Protein AF-A0AAJ1X835-F1 (afdb_monomer)

Solvent-accessible surface area (backbone atoms only — not comparable to full-atom values): 18159 Å² total; per-residue (Å²): 129,95,78,70,75,54,70,70,56,51,52,52,50,47,61,75,63,52,75,81,52,72,76,68,46,56,76,38,46,50,73,61,66,78,32,99,69,84,87,86,85,88,79,70,88,69,55,68,70,64,53,45,64,36,87,87,47,76,82,47,80,66,42,46,53,45,45,51,52,52,45,63,59,56,76,57,39,52,55,47,69,50,56,96,86,52,80,41,83,39,61,35,80,67,88,72,88,74,70,40,72,42,72,58,98,88,42,82,45,67,78,38,63,90,61,90,89,57,80,40,33,69,66,40,71,66,32,27,28,30,39,41,17,33,28,44,57,74,38,37,34,33,7,23,36,27,50,83,65,40,76,78,33,56,75,57,69,37,68,46,73,48,59,94,87,62,73,64,51,79,48,96,80,26,27,48,38,50,34,15,40,38,39,20,31,59,54,86,52,68,55,62,28,87,61,54,70,71,55,47,54,50,52,51,59,44,22,78,70,60,31,13,54,29,36,28,46,58,16,34,49,42,37,56,47,30,40,88,93,41,54,79,62,42,44,59,60,45,31,68,72,45,81,66,64,47,64,66,44,51,71,53,24,39,34,37,38,24,30,39,62,86,56,27,69,41,61,35,65,35,96,86,48,70,30,63,50,95,42,66,16,46,50,49,52,34,54,37,53,39,46,50,56,55,47,52,25,49,62,41,68,14,88,84,5,61,54,34,65,64,49,43,59,59,39,32,56,53,55,74,73,106

Nearest PDB structures (foldseek):
  4hy1-assembly1_A  TM=3.225E-01  e=1.562E-01  Francisella tularensis subsp. holarctica LVS
  4hym-assembly1_A  TM=2.880E-01  e=2.363E-01  Francisella tularensis subsp. holarctica LVS
  4hxz-assembly1_A  TM=3.004E-01  e=1.478E+00  Francisella tularensis subsp. holarctica LVS
  4kqv-assembly1_A  TM=2.546E-01  e=1.167E+00  Francisella tularensis subsp. holarctica LVS

Secondary structure (DSSP, 8-state):
---SPPHHHHHHHHHHH----HHHHTTSTTTTTS-S-------SS--HHHHTTSTTSPP-HHHHHHHHHHHHHHTTSB-TT--TT-S-TT---------EEEEETTEEEEEE-SSTTS--HHHHHTSSEEEEEEE-TT--EEEEEEETTEEEEEEEEEEEPPPTT-----STTT----EEEEEEE--SSGGG-SS-HHHHHHHHHHHHHH-EEEEEETTEE-TTTTSTT--TT-HHHHHHHTTT-----TTTEEEEEEE-TTT-TTSPBPTTSSSB-SSHHHHHHHHHHHHHHHHHIIIIISTT-HHHHHHHHHHHHHHHH-

Foldseek 3Di:
DVPDDDVVVVVVVQVVVPDDDPLNCCPPCCSVVNDVDDDDDDDTPDDPLVVLPAPVNDDDPVSVVSLLVVLLCPLQQFPQQADPPALWPQRAGPVDDDWDWHDDPNDTDTSHDPDDLRDHNVLQLQAQWKWWFKAAQQLKTFAWIGHQRRTPGGRGRDIDHFDPPDDADPDPLQTFGMWIKMKGFHDLDPLQHPDDPVSSVSLLVCLQRAFFEFEDENRGTQPDHRDPVCPLLCLV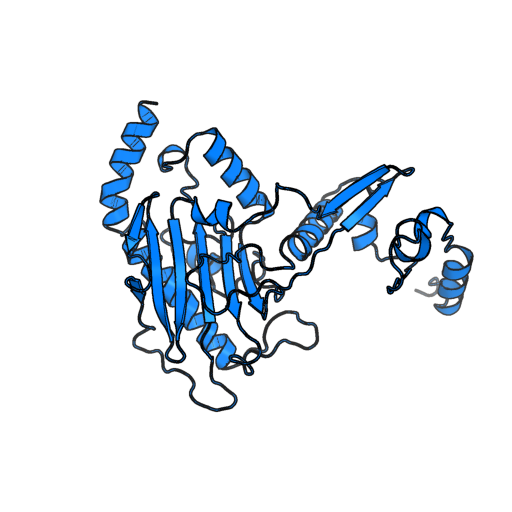VCCVVVVNQQQDDSSTMHMYIRHYCVRGVNQDADPVSHGGDPGNNSVSVSRSVNSVSVVSCCDHNTPNHPNCVPRRVVSNVVSVVD

Structure (mmCIF, N/CA/C/O backbone):
data_AF-A0AAJ1X835-F1
#
_entry.id   AF-A0AAJ1X835-F1
#
loop_
_atom_site.group_PDB
_atom_site.id
_atom_site.type_symbol
_atom_site.label_atom_id
_atom_site.label_alt_id
_atom_site.label_comp_id
_atom_site.label_asym_id
_atom_site.label_entity_id
_atom_site.label_seq_id
_atom_site.pdbx_PDB_ins_code
_atom_site.Cartn_x
_atom_site.Cartn_y
_atom_site.Cartn_z
_atom_site.occupancy
_atom_site.B_iso_or_equiv
_atom_site.auth_seq_id
_atom_site.auth_comp_id
_atom_site.auth_asym_id
_atom_site.auth_atom_id
_atom_site.pdbx_PDB_model_num
ATOM 1 N N . ASP A 1 1 ? 1.930 21.032 -39.726 1.00 47.56 1 ASP A N 1
ATOM 2 C CA . ASP A 1 1 ? 3.397 21.037 -39.834 1.00 47.56 1 ASP A CA 1
ATOM 3 C C . ASP A 1 1 ? 3.878 20.206 -41.000 1.00 47.56 1 ASP A C 1
ATOM 5 O O . ASP A 1 1 ? 3.707 18.997 -40.999 1.00 47.56 1 ASP A O 1
ATOM 9 N N . SER A 1 2 ? 4.450 20.857 -42.011 1.00 50.91 2 SER A N 1
ATOM 10 C CA . SER A 1 2 ? 5.078 20.223 -43.181 1.00 50.91 2 SER A CA 1
ATOM 11 C C . SER A 1 2 ? 6.593 20.019 -43.007 1.00 50.91 2 SER A C 1
ATOM 13 O O . SER A 1 2 ? 7.296 19.806 -43.988 1.00 50.91 2 SER A O 1
ATOM 15 N N . SER A 1 3 ? 7.098 20.136 -41.773 1.00 59.50 3 SER A N 1
ATOM 16 C CA . SER A 1 3 ? 8.516 20.017 -41.400 1.00 59.50 3 SER A CA 1
ATOM 17 C C . SER A 1 3 ? 8.845 18.749 -40.604 1.00 59.50 3 SER A C 1
ATOM 19 O O . SER A 1 3 ? 10.008 18.537 -40.270 1.00 59.50 3 SER A O 1
ATOM 21 N N . ALA A 1 4 ? 7.853 17.912 -40.287 1.00 64.75 4 ALA A N 1
ATOM 22 C CA . ALA A 1 4 ? 8.103 16.635 -39.632 1.00 64.75 4 ALA A CA 1
ATOM 23 C C . ALA A 1 4 ? 8.768 15.677 -40.632 1.00 64.75 4 ALA A C 1
ATOM 25 O O . ALA A 1 4 ? 8.261 15.489 -41.743 1.00 64.75 4 ALA A O 1
ATOM 26 N N . ALA A 1 5 ? 9.912 15.106 -40.247 1.00 72.25 5 ALA A N 1
ATOM 27 C CA . ALA A 1 5 ? 10.576 14.069 -41.025 1.00 72.25 5 ALA A CA 1
ATOM 28 C C . ALA A 1 5 ? 9.606 12.906 -41.256 1.00 72.25 5 ALA A C 1
ATOM 30 O O . ALA A 1 5 ? 8.718 12.639 -40.439 1.00 72.25 5 ALA A O 1
ATOM 31 N N . LYS A 1 6 ? 9.732 12.210 -42.389 1.00 83.69 6 LYS A N 1
ATOM 32 C CA . LYS A 1 6 ? 8.861 11.054 -42.620 1.00 83.69 6 LYS A CA 1
ATOM 33 C C . LYS A 1 6 ? 9.166 9.998 -41.551 1.00 83.69 6 LYS A C 1
ATOM 35 O O . LYS A 1 6 ? 10.344 9.753 -41.296 1.00 83.69 6 LYS A O 1
ATOM 40 N N . PRO A 1 7 ? 8.164 9.281 -41.009 1.00 78.06 7 PRO A N 1
ATOM 41 C CA . PRO A 1 7 ? 8.405 8.234 -40.011 1.00 78.06 7 PRO A CA 1
ATOM 42 C C . PRO A 1 7 ? 9.446 7.193 -40.458 1.00 78.06 7 PRO A C 1
ATOM 44 O O . PRO A 1 7 ? 10.223 6.688 -39.658 1.00 78.06 7 PRO A O 1
ATOM 47 N N . SER A 1 8 ? 9.518 6.905 -41.762 1.00 79.69 8 SER A N 1
ATOM 48 C CA . SER A 1 8 ? 10.541 6.031 -42.345 1.00 79.69 8 SER A CA 1
ATOM 49 C C . SER A 1 8 ? 11.966 6.585 -42.228 1.00 79.69 8 SER A C 1
ATOM 51 O O . SER A 1 8 ? 12.903 5.823 -42.018 1.00 79.69 8 SER A O 1
ATOM 53 N N . GLU A 1 9 ? 12.143 7.898 -42.372 1.00 81.44 9 GLU A N 1
ATOM 54 C CA . GLU A 1 9 ? 13.439 8.574 -42.236 1.00 81.44 9 GLU A CA 1
ATOM 55 C C . GLU A 1 9 ? 13.866 8.634 -40.764 1.00 81.44 9 GLU A C 1
ATOM 57 O O . GLU A 1 9 ? 15.043 8.440 -40.463 1.00 81.44 9 GLU A O 1
ATOM 62 N N . GLU A 1 10 ? 12.913 8.812 -39.844 1.00 76.50 10 GLU A N 1
ATOM 63 C CA . GLU A 1 10 ? 13.155 8.734 -38.398 1.00 76.50 10 GLU A CA 1
ATOM 64 C C . GLU A 1 10 ? 13.579 7.324 -37.971 1.00 76.50 10 GLU A C 1
ATOM 66 O O . GLU A 1 10 ? 14.589 7.185 -37.287 1.00 76.50 10 GLU A O 1
ATOM 71 N N . ILE A 1 11 ? 12.897 6.271 -38.442 1.00 72.88 11 ILE A N 1
ATOM 72 C CA . ILE A 1 11 ? 13.265 4.874 -38.150 1.00 72.88 11 ILE A CA 1
ATOM 73 C C . ILE A 1 11 ? 14.686 4.567 -38.635 1.00 72.88 11 ILE A C 1
ATOM 75 O O . ILE A 1 11 ? 15.494 4.031 -37.876 1.00 72.88 11 ILE A O 1
ATOM 79 N N . VAL A 1 12 ? 15.016 4.925 -39.882 1.00 75.62 12 VAL A N 1
ATOM 80 C CA . VAL A 1 12 ? 16.369 4.721 -40.428 1.00 75.62 12 VAL A CA 1
ATOM 81 C C . VAL A 1 12 ? 17.392 5.531 -39.633 1.00 75.62 12 VAL A C 1
ATOM 83 O O . VAL A 1 12 ? 18.449 5.009 -39.278 1.00 75.62 12 VAL A O 1
ATOM 86 N N . GLY A 1 13 ? 17.071 6.779 -39.287 1.00 75.06 13 GLY A N 1
ATOM 87 C CA . GLY A 1 13 ? 17.913 7.625 -38.447 1.00 75.06 13 GLY A CA 1
ATOM 88 C C . GLY A 1 13 ? 18.176 7.013 -37.071 1.00 75.06 13 GLY A C 1
ATOM 89 O O . GLY A 1 13 ? 19.319 7.009 -36.616 1.00 75.06 13 GLY A O 1
ATOM 90 N N . THR A 1 14 ? 17.153 6.448 -36.433 1.00 71.56 14 THR A N 1
ATOM 91 C CA . THR A 1 14 ? 17.270 5.754 -35.149 1.00 71.56 14 THR A CA 1
ATOM 92 C C . THR A 1 14 ? 18.086 4.478 -35.282 1.00 71.56 14 THR A C 1
ATOM 94 O O . THR A 1 14 ? 18.960 4.264 -34.455 1.00 71.56 14 THR A O 1
ATOM 97 N N . MET A 1 15 ? 17.913 3.671 -36.333 1.00 67.69 15 MET A N 1
ATOM 98 C CA . MET A 1 15 ? 18.751 2.482 -36.556 1.00 67.69 15 MET A CA 1
ATOM 99 C C . MET A 1 15 ? 20.230 2.831 -36.757 1.00 67.69 15 MET A C 1
ATOM 101 O O . MET A 1 15 ? 21.100 2.145 -36.234 1.00 67.69 15 MET A O 1
ATOM 105 N N . VAL A 1 16 ? 20.525 3.915 -37.480 1.00 70.50 16 VAL A N 1
ATOM 106 C CA . VAL A 1 16 ? 21.902 4.382 -37.713 1.00 70.50 16 VAL A CA 1
ATOM 107 C C . VAL A 1 16 ? 22.523 4.987 -36.444 1.00 70.50 16 VAL A C 1
ATOM 109 O O . VAL A 1 16 ? 23.732 4.878 -36.230 1.00 70.50 16 VAL A O 1
ATOM 112 N N . LYS A 1 17 ? 21.713 5.633 -35.594 1.00 69.94 17 LYS A N 1
ATOM 113 C CA . LYS A 1 17 ? 22.156 6.265 -34.338 1.00 69.94 17 LYS A CA 1
ATOM 114 C C . LYS A 1 17 ? 22.149 5.324 -33.134 1.00 69.94 17 LYS A C 1
ATOM 116 O O . LYS A 1 17 ? 22.859 5.602 -32.171 1.00 69.94 17 LYS A O 1
ATOM 121 N N . ALA A 1 18 ? 21.363 4.249 -33.164 1.00 68.44 18 ALA A N 1
ATOM 122 C CA . ALA A 1 18 ? 21.274 3.256 -32.103 1.00 68.44 18 ALA A CA 1
ATOM 123 C C . ALA A 1 18 ? 22.594 2.491 -32.019 1.00 68.44 18 ALA A C 1
ATOM 125 O O . ALA A 1 18 ? 22.822 1.508 -32.718 1.00 68.44 18 ALA A O 1
ATOM 126 N N . ARG A 1 19 ? 23.487 2.979 -31.162 1.00 68.81 19 ARG A N 1
ATOM 127 C CA . ARG A 1 19 ? 24.751 2.325 -30.852 1.00 68.81 19 ARG A CA 1
ATOM 128 C C . ARG A 1 19 ? 24.599 1.607 -29.526 1.00 68.81 19 ARG A C 1
ATOM 130 O O . ARG A 1 19 ? 24.823 2.193 -28.476 1.00 68.81 19 ARG A O 1
ATOM 137 N N . PHE A 1 20 ? 24.183 0.350 -29.601 1.00 83.06 20 PHE A N 1
ATOM 138 C CA . PHE A 1 20 ? 24.476 -0.588 -28.528 1.00 83.06 20 PHE A CA 1
ATOM 139 C C . PHE A 1 20 ? 25.925 -1.043 -28.697 1.00 83.06 20 PHE A C 1
ATOM 141 O O . PHE A 1 20 ? 26.370 -1.314 -29.813 1.00 83.06 20 PHE A O 1
ATOM 148 N N . ASP A 1 21 ? 26.651 -1.111 -27.595 1.00 83.12 21 ASP A N 1
ATOM 149 C CA . ASP A 1 21 ? 28.003 -1.656 -27.529 1.00 83.12 21 ASP A CA 1
ATOM 150 C C . ASP A 1 21 ? 28.047 -2.812 -26.521 1.00 83.12 21 ASP A C 1
ATOM 152 O O . ASP A 1 21 ? 27.062 -3.102 -25.839 1.00 83.12 21 ASP A O 1
ATOM 156 N N . GLU A 1 22 ? 29.196 -3.476 -26.425 1.00 84.69 22 GLU A N 1
ATOM 157 C CA . GLU A 1 22 ? 29.399 -4.627 -25.540 1.00 84.69 22 GLU A CA 1
ATOM 158 C C . GLU A 1 22 ? 29.052 -4.340 -24.071 1.00 84.69 22 GLU A C 1
ATOM 160 O O . GLU A 1 22 ? 28.536 -5.216 -23.376 1.00 84.69 22 GLU A O 1
ATOM 165 N N . SER A 1 23 ? 29.239 -3.100 -23.606 1.00 83.06 23 SER A N 1
ATOM 166 C CA . SER A 1 23 ? 28.922 -2.719 -22.228 1.00 83.06 23 SER A CA 1
ATOM 167 C C . SER A 1 23 ? 27.418 -2.738 -21.934 1.00 83.06 23 SER A C 1
ATOM 169 O O . SER A 1 23 ? 27.018 -3.000 -20.802 1.00 83.06 23 SER A O 1
ATOM 171 N N . HIS A 1 24 ? 26.571 -2.543 -22.949 1.00 85.69 24 HIS A N 1
ATOM 172 C CA . HIS A 1 24 ? 25.119 -2.656 -22.798 1.00 85.69 24 HIS A CA 1
ATOM 173 C C . HIS A 1 24 ? 24.675 -4.117 -22.674 1.00 85.69 24 HIS A C 1
ATOM 175 O O . HIS A 1 24 ? 23.703 -4.416 -21.980 1.00 85.69 24 HIS A O 1
ATOM 181 N N . PHE A 1 25 ? 25.383 -5.032 -23.341 1.00 87.50 25 PHE A N 1
ATOM 182 C CA . PHE A 1 25 ? 25.082 -6.461 -23.301 1.00 87.50 25 PHE A CA 1
ATOM 183 C C . PHE A 1 25 ? 25.634 -7.134 -22.044 1.00 87.50 25 PHE A C 1
ATOM 185 O O . PHE A 1 25 ? 25.019 -8.078 -21.559 1.00 87.50 25 PHE A O 1
ATOM 192 N N . SER A 1 26 ? 26.726 -6.619 -21.469 1.00 86.19 26 SER A N 1
ATOM 193 C CA . SER A 1 26 ? 27.374 -7.195 -20.280 1.00 86.19 26 SER A CA 1
ATOM 194 C C . SER A 1 26 ? 26.471 -7.288 -19.045 1.00 86.19 26 SER A C 1
ATOM 196 O O . SER A 1 26 ? 26.718 -8.118 -18.178 1.00 86.19 26 SER A O 1
ATOM 198 N N . GLN A 1 27 ? 25.400 -6.489 -18.984 1.00 84.50 27 GLN A N 1
ATOM 199 C CA . GLN A 1 27 ? 24.402 -6.544 -17.909 1.00 84.50 27 GLN A CA 1
ATOM 200 C C . GLN A 1 27 ? 23.430 -7.725 -18.046 1.00 84.50 27 GLN A C 1
ATOM 202 O O . GLN A 1 27 ? 22.749 -8.104 -17.092 1.00 84.50 27 GLN A O 1
ATOM 207 N N . TRP A 1 28 ? 23.321 -8.311 -19.237 1.00 90.50 28 TRP A N 1
ATOM 208 C CA . TRP A 1 28 ? 22.482 -9.476 -19.452 1.00 90.50 28 TRP A CA 1
ATOM 209 C C . TRP A 1 28 ? 23.240 -10.740 -19.045 1.00 90.50 28 TRP A C 1
ATOM 211 O O . TRP A 1 28 ? 24.196 -11.140 -19.699 1.00 90.50 28 TRP A O 1
ATOM 221 N N . ARG A 1 29 ? 22.762 -11.416 -17.997 1.00 90.62 29 ARG A N 1
ATOM 222 C CA . ARG A 1 29 ? 23.412 -12.604 -17.408 1.00 90.62 29 ARG A CA 1
ATOM 223 C C . ARG A 1 29 ? 23.723 -13.735 -18.394 1.00 90.62 29 ARG A C 1
ATOM 225 O O . ARG A 1 29 ? 24.651 -14.499 -18.169 1.00 90.62 29 ARG A O 1
ATOM 232 N N . VAL A 1 30 ? 22.964 -13.854 -19.485 1.00 93.50 30 VAL A N 1
ATOM 233 C CA . VAL A 1 30 ? 23.258 -14.840 -20.541 1.00 93.50 30 VAL A CA 1
ATOM 234 C C . VAL A 1 30 ? 24.480 -14.425 -21.354 1.00 93.50 30 VAL A C 1
ATOM 236 O O . VAL A 1 30 ? 25.317 -15.260 -21.674 1.00 93.50 30 VAL A O 1
ATOM 239 N N . TRP A 1 31 ? 24.617 -13.131 -21.652 1.00 92.56 31 TRP A N 1
ATOM 240 C CA . TRP A 1 31 ? 25.788 -12.594 -22.340 1.00 92.56 31 TRP A CA 1
ATOM 241 C C . TRP A 1 31 ? 27.054 -12.714 -21.485 1.00 92.56 31 TRP A C 1
ATOM 243 O O . TRP A 1 31 ? 28.109 -13.053 -22.012 1.00 92.56 31 TRP A O 1
ATOM 253 N N . SER A 1 32 ? 26.953 -12.495 -20.167 1.00 91.00 32 SER A N 1
ATOM 254 C CA . SER A 1 32 ? 28.082 -12.661 -19.239 1.00 91.00 32 SER A CA 1
ATOM 255 C C . SER A 1 32 ? 28.393 -14.122 -18.875 1.00 91.00 32 SER A C 1
ATOM 257 O O . SER A 1 32 ? 29.393 -14.380 -18.207 1.00 91.00 32 SER A O 1
ATOM 259 N N . GLY A 1 33 ? 27.576 -15.089 -19.312 1.00 92.19 33 GLY A N 1
ATOM 260 C CA . GLY A 1 33 ? 27.744 -16.514 -18.996 1.00 92.19 33 GLY A CA 1
ATOM 261 C C . GLY A 1 33 ? 27.310 -16.915 -17.578 1.00 92.19 33 GLY A C 1
ATOM 262 O O . GLY A 1 33 ? 27.573 -18.032 -17.145 1.00 92.19 33 GLY A O 1
ATOM 263 N N . GLU A 1 34 ? 26.632 -16.031 -16.845 1.00 92.88 34 GLU A N 1
ATOM 264 C CA . GLU A 1 34 ? 26.088 -16.288 -15.504 1.00 92.88 34 GLU A CA 1
ATOM 265 C C . GLU A 1 34 ? 24.748 -17.043 -15.505 1.00 92.88 34 GLU A C 1
ATOM 267 O O . GLU A 1 34 ? 24.242 -17.414 -14.438 1.00 92.88 34 GLU A O 1
ATOM 272 N N . ALA A 1 35 ? 24.120 -17.196 -16.671 1.00 93.69 35 ALA A N 1
ATOM 273 C CA . ALA A 1 35 ? 22.881 -17.938 -16.853 1.00 93.69 35 ALA A CA 1
ATOM 274 C C . ALA A 1 35 ? 22.851 -18.622 -18.225 1.00 93.69 35 ALA A C 1
ATOM 276 O O . ALA A 1 35 ? 23.175 -18.007 -19.237 1.00 93.69 35 ALA A O 1
ATOM 277 N N . ASP A 1 36 ? 22.368 -19.864 -18.271 1.00 94.62 36 ASP A N 1
ATOM 278 C CA . ASP A 1 36 ? 22.285 -20.640 -19.518 1.00 94.62 36 ASP A CA 1
ATOM 279 C C . ASP A 1 36 ? 21.167 -20.160 -20.460 1.00 94.62 36 ASP A C 1
ATOM 281 O O . ASP A 1 36 ? 21.162 -20.466 -21.651 1.00 94.62 36 ASP A O 1
ATOM 285 N N . SER A 1 37 ? 20.171 -19.438 -19.933 1.00 94.75 37 SER A N 1
ATOM 286 C CA . SER A 1 37 ? 19.026 -18.959 -20.710 1.00 94.75 37 SER A CA 1
ATOM 287 C C . SER A 1 37 ? 18.406 -17.688 -20.129 1.00 94.75 37 SER A C 1
ATOM 289 O O . SER A 1 37 ? 18.576 -17.360 -18.954 1.00 94.75 37 SER A O 1
ATOM 291 N N . GLY A 1 38 ? 17.682 -16.957 -20.978 1.00 91.25 38 GLY A N 1
ATOM 292 C CA . GLY A 1 38 ? 17.015 -15.707 -20.635 1.00 91.25 38 GLY A CA 1
ATOM 293 C C . GLY A 1 38 ? 16.531 -14.973 -21.881 1.00 91.25 38 GLY A C 1
ATOM 294 O O . GLY A 1 38 ? 16.811 -15.372 -23.010 1.00 91.25 38 GLY A O 1
ATOM 295 N N . THR A 1 39 ? 15.796 -13.883 -21.690 1.00 93.38 39 THR A N 1
ATOM 296 C CA . THR A 1 39 ? 15.348 -13.011 -22.782 1.00 93.38 39 THR A CA 1
ATOM 297 C C . THR A 1 39 ? 15.766 -11.585 -22.469 1.00 93.38 39 THR A C 1
ATOM 299 O O . THR A 1 39 ? 15.554 -11.116 -21.354 1.00 93.38 39 THR A O 1
ATOM 302 N N . ALA A 1 40 ? 16.344 -10.903 -23.453 1.00 91.25 40 ALA A N 1
ATOM 303 C CA . ALA A 1 40 ? 16.668 -9.488 -23.375 1.00 91.25 40 ALA A CA 1
ATOM 304 C C . ALA A 1 40 ? 15.933 -8.726 -24.480 1.00 91.25 40 ALA A C 1
ATOM 306 O O . ALA A 1 40 ? 15.761 -9.227 -25.592 1.00 91.25 40 ALA A O 1
ATOM 307 N N . MET A 1 41 ? 15.504 -7.507 -24.163 1.00 91.12 41 MET A N 1
ATOM 308 C CA . MET A 1 41 ? 14.913 -6.576 -25.115 1.00 91.12 41 MET A CA 1
ATOM 309 C C . MET A 1 41 ? 15.700 -5.273 -25.055 1.00 91.12 41 MET A C 1
ATOM 311 O O . MET A 1 41 ? 15.764 -4.633 -24.009 1.00 91.12 41 MET A O 1
ATOM 315 N N . PHE A 1 42 ? 16.279 -4.885 -26.187 1.00 87.44 42 PHE A N 1
ATOM 316 C CA . PHE A 1 42 ? 17.032 -3.645 -26.331 1.00 87.44 42 PHE A CA 1
ATOM 317 C C . PHE A 1 42 ? 16.184 -2.644 -27.104 1.00 87.44 42 PHE A C 1
ATOM 319 O O . PHE A 1 42 ? 15.695 -2.945 -28.193 1.00 87.44 42 PHE A O 1
ATOM 326 N N . VAL A 1 43 ? 15.989 -1.462 -26.526 1.00 87.12 43 VAL A N 1
ATOM 327 C CA . VAL A 1 43 ? 15.147 -0.409 -27.098 1.00 87.12 43 VAL A CA 1
ATOM 328 C C . VAL A 1 43 ? 15.979 0.857 -27.215 1.00 87.12 43 VAL A C 1
ATOM 330 O O . VAL A 1 43 ? 16.529 1.338 -26.226 1.00 87.12 43 VAL A O 1
ATOM 333 N N . SER A 1 44 ? 16.095 1.382 -28.431 1.00 85.69 44 SER A N 1
ATOM 334 C CA . SER A 1 44 ? 16.690 2.689 -28.696 1.00 85.69 44 SER A CA 1
ATOM 335 C C . SER A 1 44 ? 15.597 3.749 -28.827 1.00 85.69 44 SER A C 1
ATOM 337 O O . SER A 1 44 ? 14.431 3.427 -29.044 1.00 85.69 44 SER A O 1
ATOM 339 N N . ASP A 1 45 ? 15.981 5.017 -28.666 1.00 83.31 45 ASP A N 1
ATOM 340 C CA . ASP A 1 45 ? 15.068 6.164 -28.778 1.00 83.31 45 ASP A CA 1
ATOM 341 C C . ASP A 1 45 ? 13.866 6.097 -27.812 1.00 83.31 45 ASP A C 1
ATOM 343 O O . ASP A 1 45 ? 12.724 6.397 -28.152 1.00 83.31 45 ASP A O 1
ATOM 347 N N . ILE A 1 46 ? 14.144 5.710 -26.561 1.00 87.94 46 ILE A N 1
ATOM 348 C CA . ILE A 1 46 ? 13.168 5.684 -25.462 1.00 87.94 46 ILE A CA 1
ATOM 349 C C . ILE A 1 46 ? 12.436 7.026 -25.322 1.00 87.94 46 ILE A C 1
ATOM 351 O O . ILE A 1 46 ? 12.988 8.079 -25.633 1.00 87.94 46 ILE A O 1
ATOM 355 N N . ASN A 1 47 ? 11.197 7.026 -24.835 1.00 90.25 47 ASN A N 1
ATOM 356 C CA . ASN A 1 47 ? 10.422 8.262 -24.679 1.00 90.25 47 ASN A CA 1
ATOM 357 C C . ASN A 1 47 ? 11.054 9.243 -23.664 1.00 90.25 47 ASN A C 1
ATOM 359 O O . ASN A 1 47 ? 11.976 8.902 -22.918 1.00 90.25 47 ASN A O 1
ATOM 363 N N . TYR A 1 48 ? 10.551 10.479 -23.638 1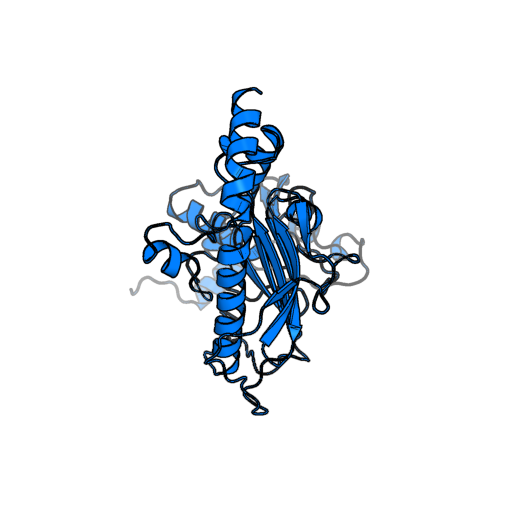.00 90.62 48 TYR A N 1
ATOM 364 C CA . TYR A 1 48 ? 11.054 11.519 -22.738 1.00 90.62 48 TYR A CA 1
ATOM 365 C C . TYR A 1 48 ? 10.970 11.116 -21.258 1.00 90.62 48 TYR A C 1
ATOM 367 O O . TYR A 1 48 ? 11.922 11.351 -20.521 1.00 90.62 48 TYR A O 1
ATOM 375 N N . ASP A 1 49 ? 9.896 10.445 -20.837 1.00 91.75 49 ASP A N 1
ATOM 376 C CA . ASP A 1 49 ? 9.689 10.057 -19.437 1.00 91.75 49 ASP A CA 1
ATOM 377 C C . ASP A 1 49 ? 10.764 9.091 -18.920 1.00 91.75 49 ASP A C 1
ATOM 379 O O . ASP A 1 49 ? 11.223 9.208 -17.779 1.00 91.75 49 ASP A O 1
ATOM 383 N N . LEU A 1 50 ? 11.207 8.160 -19.771 1.00 91.94 50 LEU A N 1
ATOM 384 C CA . LEU A 1 50 ? 12.322 7.264 -19.476 1.00 91.94 50 LEU A CA 1
ATOM 385 C C . LEU A 1 50 ? 13.665 8.005 -19.530 1.00 91.94 50 LEU A C 1
ATOM 387 O O . LEU A 1 50 ? 14.504 7.797 -18.657 1.00 91.94 50 LEU A O 1
ATOM 391 N N . ARG A 1 51 ? 13.871 8.916 -20.496 1.00 91.25 51 ARG A N 1
ATOM 392 C CA . ARG A 1 51 ? 15.091 9.752 -20.540 1.00 91.25 51 ARG A CA 1
ATOM 393 C C . ARG A 1 51 ? 15.211 10.646 -19.312 1.00 91.25 51 ARG A C 1
ATOM 395 O O . ARG A 1 51 ? 16.315 10.839 -18.820 1.00 91.25 51 ARG A O 1
ATOM 402 N N . ALA A 1 52 ? 14.097 11.158 -18.790 1.00 93.94 52 ALA A N 1
ATOM 403 C CA . ALA A 1 52 ? 14.066 12.008 -17.604 1.00 93.94 52 ALA A CA 1
ATOM 404 C C . ALA A 1 52 ? 14.623 11.301 -16.358 1.00 93.94 52 ALA A C 1
ATOM 406 O O . ALA A 1 52 ? 15.046 11.972 -15.417 1.00 93.94 52 ALA A O 1
ATOM 407 N N . GLN A 1 53 ? 14.678 9.966 -16.352 1.00 93.31 53 GLN A N 1
ATOM 408 C CA . GLN A 1 53 ? 15.302 9.193 -15.280 1.00 93.31 53 GLN A CA 1
ATOM 409 C C . GLN A 1 53 ? 16.836 9.287 -15.280 1.00 93.31 53 GLN A C 1
ATOM 411 O O . GLN A 1 53 ? 17.459 9.033 -14.252 1.00 93.31 53 GLN A O 1
ATOM 416 N N . LEU A 1 54 ? 17.453 9.665 -16.405 1.00 90.75 54 LEU A N 1
ATOM 417 C CA . LEU A 1 54 ? 18.905 9.749 -16.526 1.00 90.75 54 LEU A CA 1
ATOM 418 C C . LEU A 1 54 ? 19.465 10.905 -15.675 1.00 90.75 54 LEU A C 1
ATOM 420 O O . LEU A 1 54 ? 18.915 12.012 -15.721 1.00 90.75 54 LEU A O 1
ATOM 424 N N . PRO A 1 55 ? 20.592 10.703 -14.961 1.00 87.19 55 PRO A N 1
ATOM 425 C CA . PRO A 1 55 ? 21.230 11.754 -14.162 1.00 87.19 55 PRO A CA 1
ATOM 426 C C . PRO A 1 55 ? 21.665 12.985 -14.968 1.00 87.19 55 PRO A C 1
ATOM 428 O O . PRO A 1 55 ? 21.753 14.078 -14.417 1.00 87.19 55 PRO A O 1
ATOM 431 N N . SER A 1 56 ? 21.916 12.818 -16.270 1.00 87.25 56 SER A N 1
ATOM 432 C CA . SER A 1 56 ? 22.286 13.900 -17.191 1.00 87.25 56 SER A CA 1
ATOM 433 C C . SER A 1 56 ? 21.156 14.897 -17.460 1.00 87.25 56 SER A C 1
ATOM 435 O O . SER A 1 56 ? 21.419 16.014 -17.903 1.00 87.25 56 SER A O 1
ATOM 437 N N . ILE A 1 57 ? 19.901 14.526 -17.190 1.00 88.75 57 ILE A N 1
ATOM 438 C CA . ILE A 1 57 ? 18.759 15.429 -17.314 1.00 88.75 57 ILE A CA 1
ATOM 439 C C . ILE A 1 57 ? 18.600 16.208 -16.006 1.00 88.75 57 ILE A C 1
ATOM 441 O O . ILE A 1 57 ? 18.343 15.632 -14.943 1.00 88.75 57 ILE A O 1
ATOM 445 N N . ALA A 1 58 ? 18.750 17.532 -16.081 1.00 86.88 58 ALA A N 1
ATOM 446 C CA . ALA A 1 58 ? 18.594 18.412 -14.929 1.00 86.88 58 ALA A CA 1
ATOM 447 C C . ALA A 1 58 ? 17.144 18.387 -14.404 1.00 86.88 58 ALA A C 1
ATOM 449 O O . ALA A 1 58 ? 16.210 18.410 -15.208 1.00 86.88 58 ALA A O 1
ATOM 450 N N . PRO A 1 59 ? 16.937 18.353 -13.075 1.00 85.25 59 PRO A N 1
ATOM 451 C CA . PRO A 1 59 ? 15.604 18.393 -12.501 1.00 85.25 59 PRO A CA 1
ATOM 452 C C . PRO A 1 59 ? 14.985 19.791 -12.635 1.00 85.25 59 PRO A C 1
ATOM 454 O O . PRO A 1 59 ? 15.527 20.791 -12.173 1.00 85.25 59 PRO A O 1
ATOM 457 N N . ASP A 1 60 ? 13.797 19.820 -13.210 1.00 89.75 60 ASP A N 1
ATOM 458 C CA . ASP A 1 60 ? 12.822 20.901 -13.213 1.00 89.75 60 ASP A CA 1
ATOM 459 C C . ASP A 1 60 ? 11.492 20.388 -12.619 1.00 89.75 60 ASP A C 1
ATOM 461 O O . ASP A 1 60 ? 11.386 19.242 -12.170 1.00 89.75 60 ASP A O 1
ATOM 465 N N . GLY A 1 61 ? 10.457 21.232 -12.581 1.00 84.00 61 GLY A N 1
ATOM 466 C CA . GLY A 1 61 ? 9.157 20.831 -12.029 1.00 84.00 61 GLY A CA 1
ATOM 467 C C . GLY A 1 61 ? 8.523 19.631 -12.748 1.00 84.00 61 GLY A C 1
ATOM 468 O O . GLY A 1 61 ? 7.913 18.782 -12.099 1.00 84.00 61 GLY A O 1
ATOM 469 N N . SER A 1 62 ? 8.704 19.532 -14.068 1.00 87.44 62 SER A N 1
ATOM 470 C CA . SER A 1 62 ? 8.139 18.462 -14.897 1.00 87.44 62 SER A CA 1
ATOM 471 C C . SER A 1 62 ? 8.862 17.136 -14.654 1.00 87.44 62 SER A C 1
ATOM 473 O O . SER A 1 62 ? 8.262 16.142 -14.246 1.00 87.44 62 SER A O 1
ATOM 475 N N . THR A 1 63 ? 10.183 17.138 -14.812 1.00 91.31 63 THR A N 1
ATOM 476 C CA . THR A 1 63 ? 11.054 15.971 -14.625 1.00 91.31 63 THR A CA 1
ATOM 477 C C . THR A 1 63 ? 11.024 15.444 -13.193 1.00 91.31 63 THR A C 1
ATOM 479 O O . THR A 1 63 ? 11.066 14.229 -13.004 1.00 91.31 63 THR A O 1
ATOM 482 N N . LYS A 1 64 ? 10.872 16.309 -12.179 1.00 89.81 64 LYS A N 1
ATOM 483 C CA . LYS A 1 64 ? 10.658 15.870 -10.792 1.00 89.81 64 LYS A CA 1
ATOM 484 C C . LYS A 1 64 ? 9.388 15.028 -10.664 1.00 89.81 64 LYS A C 1
ATOM 486 O O . LYS A 1 64 ? 9.454 13.914 -10.153 1.00 89.81 64 LYS A O 1
ATOM 491 N N . SER A 1 65 ? 8.264 15.518 -11.187 1.00 88.62 65 SER A N 1
ATOM 492 C CA . SER A 1 65 ? 6.992 14.788 -11.149 1.00 88.62 65 SER A CA 1
ATOM 493 C C . SER A 1 65 ? 7.048 13.484 -11.955 1.00 88.62 65 SER A C 1
ATOM 495 O O . SER A 1 65 ? 6.525 12.461 -11.521 1.00 88.62 65 SER A O 1
ATOM 497 N N . ILE A 1 66 ? 7.746 13.480 -13.095 1.00 91.81 66 ILE A N 1
ATOM 498 C CA . ILE A 1 66 ? 7.979 12.271 -13.900 1.00 91.81 66 ILE A CA 1
ATOM 499 C C . ILE A 1 66 ? 8.772 11.222 -13.104 1.00 91.81 66 ILE A C 1
ATOM 501 O O . ILE A 1 66 ? 8.374 10.059 -13.060 1.00 91.81 66 ILE A O 1
ATOM 505 N N . ARG A 1 67 ? 9.871 11.613 -12.445 1.00 91.62 67 ARG A N 1
ATOM 506 C CA . ARG A 1 67 ? 10.680 10.719 -11.593 1.00 91.62 67 ARG A CA 1
ATOM 507 C C . ARG A 1 67 ? 9.879 10.175 -10.412 1.00 91.62 67 ARG A C 1
ATOM 509 O O . ARG A 1 67 ? 9.921 8.975 -10.149 1.00 91.62 67 ARG A O 1
ATOM 516 N N . GLU A 1 68 ? 9.115 11.030 -9.735 1.00 88.25 68 GLU A N 1
ATOM 517 C CA . GLU A 1 68 ? 8.243 10.635 -8.621 1.00 88.25 68 GLU A CA 1
ATOM 518 C C . GLU A 1 68 ? 7.174 9.631 -9.069 1.00 88.25 68 GLU A C 1
ATOM 520 O O . GLU A 1 68 ? 7.011 8.587 -8.439 1.00 88.25 68 GLU A O 1
ATOM 525 N N . ASN A 1 69 ? 6.501 9.884 -10.195 1.00 87.44 69 ASN A N 1
ATOM 526 C CA . ASN A 1 69 ? 5.498 8.976 -10.751 1.00 87.44 69 ASN A CA 1
ATOM 527 C C . ASN A 1 69 ? 6.105 7.648 -11.212 1.00 87.44 69 ASN A C 1
ATOM 529 O O . ASN A 1 69 ? 5.511 6.588 -10.992 1.00 87.44 69 ASN A O 1
ATOM 533 N N . PHE A 1 70 ? 7.284 7.684 -11.834 1.00 90.00 70 PHE A N 1
ATOM 534 C CA . PHE A 1 70 ? 8.007 6.488 -12.255 1.00 90.00 70 PHE A CA 1
ATOM 535 C C . PHE A 1 70 ? 8.367 5.618 -11.045 1.00 90.00 70 PHE A C 1
ATOM 537 O O . PHE A 1 70 ? 8.004 4.439 -11.000 1.00 90.00 70 PHE A O 1
ATOM 544 N N . PHE A 1 71 ? 8.963 6.221 -10.012 1.00 89.19 71 PHE A N 1
ATOM 545 C CA . PHE A 1 71 ? 9.255 5.538 -8.756 1.00 89.19 71 PHE A CA 1
ATOM 546 C C . PHE A 1 71 ? 7.985 4.990 -8.103 1.00 89.19 71 PHE A C 1
ATOM 548 O O . PHE A 1 71 ? 7.920 3.803 -7.811 1.00 89.19 71 PHE A O 1
ATOM 555 N N . ALA A 1 72 ? 6.941 5.806 -7.934 1.00 85.75 72 ALA A N 1
ATOM 556 C CA . ALA A 1 72 ? 5.688 5.392 -7.302 1.00 85.75 72 ALA A CA 1
ATOM 557 C C . ALA A 1 72 ? 4.986 4.249 -8.048 1.00 85.75 72 ALA A C 1
ATOM 559 O O . ALA A 1 72 ? 4.225 3.495 -7.445 1.00 85.75 72 ALA A O 1
ATOM 560 N N . THR A 1 73 ? 5.216 4.114 -9.356 1.00 85.44 73 THR A N 1
ATOM 561 C CA . THR A 1 73 ? 4.696 3.003 -10.164 1.00 85.44 73 THR A CA 1
ATOM 562 C C . THR A 1 73 ? 5.425 1.709 -9.854 1.00 85.44 73 THR A C 1
ATOM 564 O O . THR A 1 73 ? 4.787 0.674 -9.665 1.00 85.44 73 THR A O 1
ATOM 567 N N . LEU A 1 74 ? 6.754 1.779 -9.800 1.00 88.12 74 LEU A N 1
ATOM 568 C CA . LEU A 1 74 ? 7.604 0.602 -9.752 1.00 88.12 74 LEU A CA 1
ATOM 569 C C . LEU A 1 74 ? 8.013 0.212 -8.338 1.00 88.12 74 LEU A C 1
ATOM 571 O O . LEU A 1 74 ? 8.301 -0.947 -8.132 1.00 88.12 74 LEU A O 1
ATOM 575 N N . SER A 1 75 ? 8.010 1.087 -7.338 1.00 86.94 75 SER A N 1
ATOM 576 C CA . SER A 1 75 ? 8.530 0.786 -5.992 1.00 86.94 75 SER A CA 1
ATOM 577 C C . SER A 1 75 ? 7.781 -0.334 -5.258 1.00 86.94 75 SER A C 1
ATOM 579 O O . SER A 1 75 ? 8.378 -1.076 -4.475 1.00 86.94 75 SER A O 1
ATOM 581 N N . ALA A 1 76 ? 6.496 -0.496 -5.572 1.00 88.06 76 ALA A N 1
ATOM 582 C CA . ALA A 1 76 ? 5.586 -1.479 -4.991 1.00 88.06 76 ALA A CA 1
ATOM 583 C C . ALA A 1 76 ? 4.919 -2.335 -6.084 1.00 88.06 76 ALA A C 1
ATOM 585 O O . ALA A 1 76 ? 3.704 -2.514 -6.099 1.00 88.06 76 ALA A O 1
ATOM 586 N N . PHE A 1 77 ? 5.693 -2.770 -7.082 1.00 88.81 77 PHE A N 1
ATOM 587 C CA . PHE A 1 77 ? 5.181 -3.599 -8.177 1.00 88.81 77 PHE A CA 1
ATOM 588 C C . PHE A 1 77 ? 4.796 -5.002 -7.690 1.00 88.81 77 PHE A C 1
ATOM 590 O O . PHE A 1 77 ? 3.747 -5.524 -8.075 1.00 88.81 77 PHE A O 1
ATOM 597 N N . THR A 1 78 ? 5.617 -5.573 -6.808 1.00 90.56 78 THR A N 1
ATOM 598 C CA . THR A 1 78 ? 5.304 -6.777 -6.033 1.00 90.56 78 THR A CA 1
ATOM 599 C C . THR A 1 78 ? 4.815 -6.405 -4.641 1.00 90.56 78 THR A C 1
ATOM 601 O O . THR A 1 78 ? 5.120 -5.322 -4.141 1.00 90.56 78 THR A O 1
ATOM 604 N N . ASP A 1 79 ? 4.024 -7.288 -4.039 1.00 91.44 79 ASP A N 1
ATOM 605 C CA . ASP A 1 79 ? 3.417 -7.086 -2.727 1.00 91.44 79 ASP A CA 1
ATOM 606 C C . ASP A 1 79 ? 4.463 -7.094 -1.591 1.00 91.44 79 ASP A C 1
ATOM 608 O O . ASP A 1 79 ? 4.998 -8.156 -1.266 1.00 91.44 79 ASP A O 1
ATOM 612 N N . PRO A 1 80 ? 4.748 -5.945 -0.941 1.00 90.38 80 PRO A N 1
ATOM 613 C CA . PRO A 1 80 ? 5.743 -5.871 0.128 1.00 90.38 80 PRO A CA 1
ATOM 614 C C . PRO A 1 80 ? 5.208 -6.345 1.490 1.00 90.38 80 PRO A C 1
ATOM 616 O O . PRO A 1 80 ? 5.951 -6.364 2.474 1.00 90.38 80 PRO A O 1
ATOM 619 N N . PHE A 1 81 ? 3.915 -6.671 1.583 1.00 92.00 81 PHE A N 1
ATOM 620 C CA . PHE A 1 81 ? 3.224 -6.975 2.838 1.00 92.00 81 PHE A CA 1
ATOM 621 C C . PHE A 1 81 ? 3.068 -8.480 3.090 1.00 92.00 81 PHE A C 1
ATOM 623 O O . PHE A 1 81 ? 2.365 -8.875 4.025 1.00 92.00 81 PHE A O 1
ATOM 630 N N . VAL A 1 82 ? 3.694 -9.319 2.265 1.00 90.50 82 VAL A N 1
ATOM 631 C CA . VAL A 1 82 ? 3.663 -10.776 2.410 1.00 90.50 82 VAL A CA 1
ATOM 632 C C . VAL A 1 82 ? 4.536 -11.204 3.592 1.00 90.50 82 VAL A C 1
ATOM 634 O O . VAL A 1 82 ? 5.662 -10.742 3.755 1.00 90.50 82 VAL A O 1
ATOM 637 N N . SER A 1 83 ? 4.008 -12.095 4.430 1.00 88.94 83 SER A N 1
ATOM 638 C CA . SER A 1 83 ? 4.749 -12.753 5.508 1.00 88.94 83 SER A CA 1
ATOM 639 C C . SER A 1 83 ? 4.190 -14.154 5.728 1.00 88.94 83 SER A C 1
ATOM 641 O O . SER A 1 83 ? 2.979 -14.359 5.679 1.00 88.94 83 SER A O 1
ATOM 643 N N . ALA A 1 84 ? 5.068 -15.122 5.994 1.00 83.06 84 ALA A N 1
ATOM 644 C CA . ALA A 1 84 ? 4.671 -16.499 6.288 1.00 83.06 84 ALA A CA 1
ATOM 645 C C . ALA A 1 84 ? 3.910 -16.632 7.621 1.00 83.06 84 ALA A C 1
ATOM 647 O O . ALA A 1 84 ? 3.169 -17.590 7.813 1.00 83.06 84 ALA A O 1
ATOM 648 N N . ALA A 1 85 ? 4.088 -15.673 8.536 1.00 83.62 85 ALA A N 1
ATOM 649 C CA . ALA A 1 85 ? 3.399 -15.632 9.825 1.00 83.62 85 ALA A CA 1
ATOM 650 C C . ALA A 1 85 ? 2.079 -14.837 9.780 1.00 83.62 85 ALA A C 1
ATOM 652 O O . ALA A 1 85 ? 1.422 -14.675 10.807 1.00 83.62 85 ALA A O 1
ATOM 653 N N . ALA A 1 86 ? 1.712 -14.294 8.616 1.00 84.94 86 ALA A N 1
ATOM 654 C CA . ALA A 1 86 ? 0.553 -13.426 8.477 1.00 84.94 86 ALA A CA 1
ATOM 655 C C . ALA A 1 86 ? -0.764 -14.223 8.555 1.00 84.94 86 ALA A C 1
ATOM 657 O O . ALA A 1 86 ? -0.827 -15.391 8.171 1.00 84.94 86 ALA A O 1
ATOM 658 N N . ASN A 1 87 ? -1.836 -13.591 9.043 1.00 86.19 87 ASN A N 1
ATOM 659 C CA . ASN A 1 87 ? -3.150 -14.232 9.166 1.00 86.19 87 ASN A CA 1
ATOM 660 C C . ASN A 1 87 ? -3.965 -14.177 7.858 1.00 86.19 87 ASN A C 1
ATOM 662 O O . ASN A 1 87 ? -5.072 -14.714 7.792 1.00 86.19 87 ASN A O 1
ATOM 666 N N . GLU A 1 88 ? -3.449 -13.522 6.816 1.00 92.50 88 GLU A N 1
ATOM 667 C CA . GLU A 1 88 ? -4.108 -13.382 5.520 1.00 92.50 88 GLU A CA 1
ATOM 668 C C . GLU A 1 88 ? -3.958 -14.606 4.612 1.00 92.50 88 GLU A C 1
ATOM 670 O O . GLU A 1 88 ? -2.863 -15.063 4.304 1.00 92.50 88 GLU A O 1
ATOM 675 N N . THR A 1 89 ? -5.082 -15.060 4.066 1.00 90.12 89 THR A N 1
ATOM 676 C CA . THR A 1 89 ? -5.164 -16.219 3.163 1.00 90.12 89 THR A CA 1
ATOM 677 C C . THR A 1 89 ? -4.847 -15.898 1.701 1.00 90.12 89 THR A C 1
ATOM 679 O O . THR A 1 89 ? -4.516 -16.799 0.940 1.00 90.12 89 THR A O 1
ATOM 682 N N . ASN A 1 90 ? -4.923 -14.624 1.297 1.00 88.75 90 ASN A N 1
ATOM 683 C CA . ASN A 1 90 ? -4.593 -14.165 -0.059 1.00 88.75 90 ASN A CA 1
ATOM 684 C C . ASN A 1 90 ? -3.229 -13.448 -0.127 1.00 88.75 90 ASN A C 1
ATOM 686 O O . ASN A 1 90 ? -2.992 -12.620 -1.007 1.00 88.75 90 ASN A O 1
ATOM 690 N N . ALA A 1 91 ? -2.321 -13.712 0.816 1.00 83.62 91 ALA A N 1
ATOM 691 C CA . ALA A 1 91 ? -0.924 -13.304 0.685 1.00 83.62 91 ALA A CA 1
ATOM 692 C C . ALA A 1 91 ? -0.221 -14.204 -0.343 1.00 83.62 91 ALA A C 1
ATOM 694 O O . ALA A 1 91 ? -0.244 -15.423 -0.213 1.00 83.62 91 ALA A O 1
ATOM 695 N N . PHE A 1 92 ? 0.375 -13.607 -1.375 1.00 86.06 92 PHE A N 1
ATOM 696 C CA . PHE A 1 92 ? 1.056 -14.351 -2.430 1.00 86.06 92 PHE A CA 1
ATOM 697 C C . PHE A 1 92 ? 2.409 -13.703 -2.688 1.00 86.06 92 PHE A C 1
ATOM 699 O O . PHE A 1 92 ? 2.458 -12.555 -3.128 1.00 86.06 92 PHE A O 1
ATOM 706 N N . ASP A 1 93 ? 3.486 -14.427 -2.393 1.00 85.81 93 ASP A N 1
ATOM 707 C CA . ASP A 1 93 ? 4.827 -14.033 -2.810 1.00 85.81 93 ASP A CA 1
ATOM 708 C C . ASP A 1 93 ? 4.998 -14.447 -4.279 1.00 85.81 93 ASP A C 1
ATOM 710 O O . ASP A 1 93 ? 4.954 -15.645 -4.576 1.00 85.81 93 ASP A O 1
ATOM 714 N N . PRO A 1 94 ? 5.149 -13.499 -5.222 1.00 82.12 94 PRO A N 1
ATOM 715 C CA . PRO A 1 94 ? 5.344 -13.842 -6.623 1.00 82.12 94 PRO A CA 1
ATOM 716 C C . PRO A 1 94 ? 6.708 -14.501 -6.897 1.00 82.12 94 PRO A C 1
ATOM 718 O O . PRO A 1 94 ? 6.935 -14.901 -8.037 1.00 82.12 94 PRO A O 1
ATOM 721 N N . GLN A 1 95 ? 7.602 -14.602 -5.900 1.00 84.31 95 GLN A N 1
ATOM 722 C CA . GLN A 1 95 ? 8.976 -15.105 -6.033 1.00 84.31 95 GLN A CA 1
ATOM 723 C C . GLN A 1 95 ? 9.708 -14.429 -7.198 1.00 84.31 95 GLN A C 1
ATOM 725 O O . GLN A 1 95 ? 10.365 -15.066 -8.022 1.00 84.31 95 GLN A O 1
ATOM 730 N N . PHE A 1 96 ? 9.517 -13.113 -7.292 1.00 82.12 96 PHE A N 1
ATOM 731 C CA . PHE A 1 96 ? 9.972 -12.295 -8.401 1.00 82.12 96 PHE A CA 1
ATOM 732 C C . PHE A 1 96 ? 10.633 -11.025 -7.879 1.00 82.12 96 PHE A C 1
ATOM 734 O O . PHE A 1 96 ? 9.991 -10.198 -7.227 1.00 82.12 96 PHE A O 1
ATOM 741 N N . ASP A 1 97 ? 11.896 -10.854 -8.254 1.00 82.31 97 ASP A N 1
ATOM 742 C CA . ASP A 1 97 ? 12.672 -9.652 -7.997 1.00 82.31 97 ASP A CA 1
ATOM 743 C C . ASP A 1 97 ? 12.808 -8.814 -9.264 1.00 82.31 97 ASP A C 1
ATOM 745 O O . ASP A 1 97 ? 12.847 -9.320 -10.387 1.00 82.31 97 ASP A O 1
ATOM 749 N N . TYR A 1 98 ? 12.915 -7.505 -9.073 1.00 87.06 98 TYR A N 1
ATOM 750 C CA . TYR A 1 98 ? 13.145 -6.555 -10.148 1.00 87.06 98 TYR A CA 1
ATOM 751 C C . TYR A 1 98 ? 13.925 -5.356 -9.628 1.00 87.06 98 TYR A C 1
ATOM 753 O O . TYR A 1 98 ? 13.866 -5.001 -8.449 1.00 87.06 98 TYR A O 1
ATOM 761 N N . GLU A 1 99 ? 14.628 -4.714 -10.546 1.00 89.12 99 GLU A N 1
ATOM 762 C CA . GLU A 1 99 ? 15.402 -3.513 -10.289 1.00 89.12 99 GLU A CA 1
ATOM 763 C C . GLU A 1 99 ? 15.318 -2.578 -11.490 1.00 89.12 99 GLU A C 1
ATOM 765 O O . GLU A 1 99 ? 15.019 -2.994 -12.612 1.00 89.12 99 GLU A O 1
ATOM 770 N N . VAL A 1 100 ? 15.591 -1.303 -11.247 1.00 91.31 100 VAL A N 1
ATOM 771 C CA . VAL A 1 100 ? 15.755 -0.309 -12.302 1.00 91.31 100 VAL A CA 1
ATOM 772 C C . VAL A 1 100 ? 17.012 0.472 -12.003 1.00 91.31 100 VAL A C 1
ATOM 774 O O . VAL A 1 100 ? 17.099 1.129 -10.966 1.00 91.31 100 VAL A O 1
ATOM 777 N N . VAL A 1 101 ? 17.969 0.415 -12.922 1.00 90.81 101 VAL A N 1
ATOM 778 C CA . VAL A 1 101 ? 19.284 1.032 -12.767 1.00 90.81 101 VAL A CA 1
ATOM 779 C C . VAL A 1 101 ? 19.548 1.931 -13.964 1.00 90.81 101 VAL A C 1
ATOM 781 O O . VAL A 1 101 ? 19.335 1.543 -15.112 1.00 90.81 101 VAL A O 1
ATOM 784 N N . THR A 1 102 ? 20.006 3.145 -13.685 1.00 91.38 102 THR A N 1
ATOM 785 C CA . THR A 1 102 ? 20.564 4.048 -14.698 1.00 91.38 102 THR A CA 1
ATOM 786 C C . THR A 1 102 ? 22.077 4.013 -14.623 1.00 91.38 102 THR A C 1
ATOM 788 O O . THR A 1 102 ? 22.626 3.766 -13.556 1.00 91.38 102 THR A O 1
ATOM 791 N N . TRP A 1 103 ? 22.748 4.258 -15.741 1.00 88.38 103 TRP A N 1
ATOM 792 C CA . TRP A 1 103 ? 24.203 4.237 -15.809 1.00 88.38 103 TRP A CA 1
ATOM 793 C C . TRP A 1 103 ? 24.713 5.566 -16.354 1.00 88.38 103 TRP A C 1
ATOM 795 O O . TRP A 1 103 ? 24.193 6.064 -17.353 1.00 88.38 103 TRP A O 1
ATOM 805 N N . THR A 1 104 ? 25.738 6.113 -15.705 1.00 88.38 104 THR A N 1
ATOM 806 C CA . THR A 1 104 ? 26.469 7.301 -16.164 1.00 88.38 104 THR A CA 1
ATOM 807 C C . THR A 1 1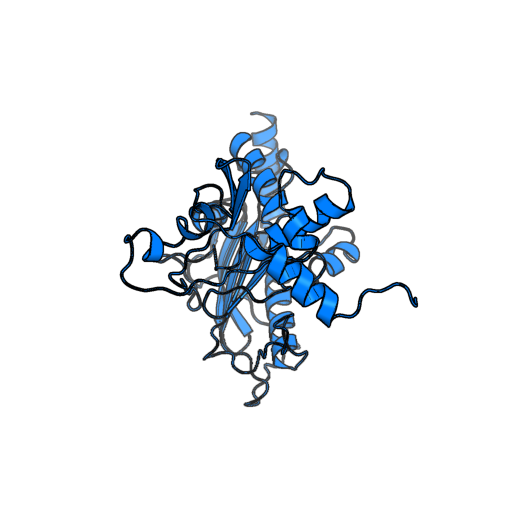04 ? 27.952 6.974 -16.116 1.00 88.38 104 THR A C 1
ATOM 809 O O . THR A 1 104 ? 28.454 6.632 -15.050 1.00 88.38 104 THR A O 1
ATOM 812 N N . ASP A 1 105 ? 28.640 7.028 -17.258 1.00 85.56 105 ASP A N 1
ATOM 813 C CA . ASP A 1 105 ? 30.080 6.742 -17.369 1.00 85.56 105 ASP A CA 1
ATOM 814 C C . ASP A 1 105 ? 30.506 5.415 -16.703 1.00 85.56 105 ASP A C 1
ATOM 816 O O . ASP A 1 105 ? 31.536 5.323 -16.039 1.00 85.56 105 ASP A O 1
ATOM 820 N N . GLY A 1 106 ? 29.679 4.373 -16.850 1.00 82.69 106 GLY A N 1
ATOM 821 C CA . GLY A 1 106 ? 29.924 3.050 -16.262 1.00 82.69 106 GLY A CA 1
ATOM 822 C C . GLY A 1 106 ? 29.629 2.940 -14.761 1.00 82.69 106 GLY A C 1
ATOM 823 O O . GLY A 1 106 ? 29.840 1.876 -14.185 1.00 82.69 106 GLY A O 1
ATOM 824 N N . VAL A 1 107 ? 29.106 3.991 -14.123 1.00 87.56 107 VAL A N 1
ATOM 825 C CA . VAL A 1 107 ? 28.690 3.973 -12.715 1.00 87.56 107 VAL A CA 1
ATOM 826 C C . VAL A 1 107 ? 27.186 3.685 -12.613 1.00 87.56 107 VAL A C 1
ATOM 828 O O . VAL A 1 107 ? 26.393 4.430 -13.204 1.00 87.56 107 VAL A O 1
ATOM 831 N N . PRO A 1 108 ? 26.764 2.642 -11.869 1.00 88.19 108 PRO A N 1
ATOM 832 C CA . PRO A 1 108 ? 25.354 2.338 -11.667 1.00 88.19 108 PRO A CA 1
ATOM 833 C C . PRO A 1 108 ? 24.714 3.295 -10.659 1.00 88.19 108 PRO A C 1
ATOM 835 O O . PRO A 1 108 ? 25.272 3.601 -9.607 1.00 88.19 108 PRO A O 1
ATOM 838 N N . ASN A 1 109 ? 23.492 3.714 -10.960 1.00 89.38 109 ASN A N 1
ATOM 839 C CA . ASN A 1 109 ? 22.637 4.528 -10.111 1.00 89.38 109 ASN A CA 1
ATOM 840 C C . ASN A 1 109 ? 21.245 3.870 -10.015 1.00 89.38 109 ASN A C 1
ATOM 842 O O . ASN A 1 109 ? 20.430 4.019 -10.941 1.00 89.38 109 ASN A O 1
ATOM 846 N N . PRO A 1 110 ? 20.972 3.099 -8.944 1.00 89.31 110 PRO A N 1
ATOM 847 C CA . PRO A 1 110 ? 19.704 2.402 -8.772 1.00 89.31 110 PRO A CA 1
ATOM 848 C C . PRO A 1 110 ? 18.567 3.393 -8.497 1.00 89.31 110 PRO A C 1
ATOM 850 O O . PRO A 1 110 ? 18.613 4.189 -7.563 1.00 89.31 110 PRO A O 1
ATOM 853 N N . ILE A 1 111 ? 17.514 3.313 -9.306 1.00 89.69 111 ILE A N 1
ATOM 854 C CA . ILE A 1 111 ? 16.241 4.014 -9.088 1.00 89.69 111 ILE A CA 1
ATOM 855 C C . ILE A 1 111 ? 15.323 3.145 -8.236 1.00 89.69 111 ILE A C 1
ATOM 857 O O . ILE A 1 111 ? 14.723 3.615 -7.272 1.00 89.69 111 ILE A O 1
ATOM 861 N N . ILE A 1 112 ? 15.233 1.865 -8.602 1.00 87.94 112 ILE A N 1
ATOM 862 C CA . ILE A 1 112 ? 14.581 0.821 -7.819 1.00 87.94 112 ILE A CA 1
ATOM 863 C C . ILE A 1 112 ? 15.657 -0.210 -7.504 1.00 87.94 112 ILE A C 1
AT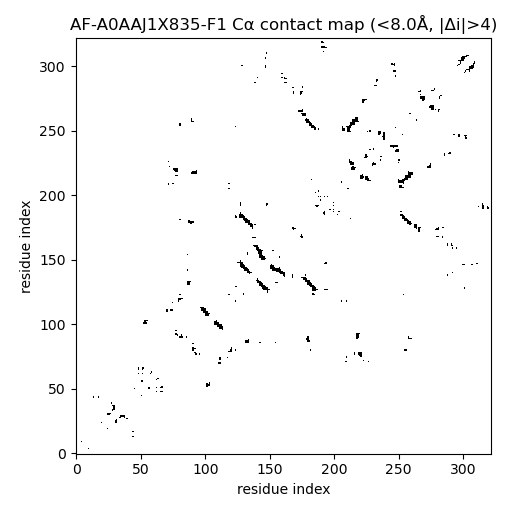OM 865 O O . ILE A 1 112 ? 16.127 -0.897 -8.40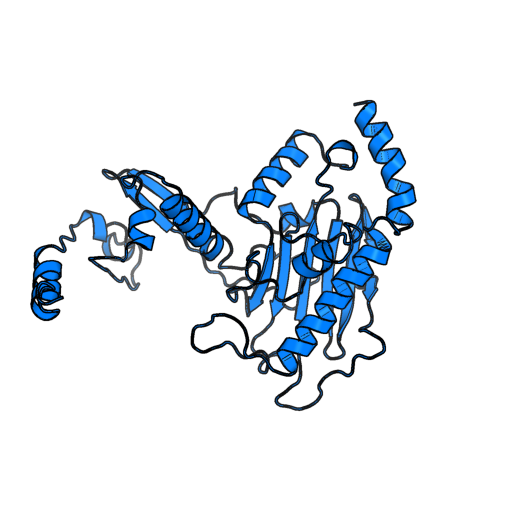9 1.00 87.94 112 ILE A O 1
ATOM 869 N N . GLY A 1 113 ? 16.082 -0.267 -6.245 1.00 73.94 113 GLY A N 1
ATOM 870 C CA . GLY A 1 113 ? 17.116 -1.191 -5.782 1.00 73.94 113 GLY A CA 1
ATOM 871 C C . GLY A 1 113 ? 16.551 -2.483 -5.191 1.00 73.94 113 GLY A C 1
ATOM 872 O O . GLY A 1 113 ? 15.363 -2.575 -4.872 1.00 73.94 113 GLY A O 1
ATOM 873 N N . ARG A 1 114 ? 17.444 -3.458 -4.988 1.00 65.50 114 ARG A N 1
ATOM 874 C CA . ARG A 1 114 ? 17.169 -4.721 -4.278 1.00 65.50 114 ARG A CA 1
ATOM 875 C C . ARG A 1 114 ? 17.335 -4.610 -2.746 1.00 65.50 114 ARG A C 1
ATOM 877 O O . ARG A 1 114 ? 17.144 -5.596 -2.045 1.00 65.50 114 ARG A O 1
ATOM 884 N N . ASP A 1 115 ? 17.672 -3.423 -2.235 1.00 57.84 115 ASP A N 1
ATOM 885 C CA . ASP A 1 115 ? 18.169 -3.208 -0.866 1.00 57.84 115 ASP A CA 1
ATOM 886 C C . ASP A 1 115 ? 17.096 -2.975 0.225 1.00 57.84 115 ASP A C 1
ATOM 888 O O . ASP A 1 115 ? 15.907 -2.781 -0.034 1.00 57.84 115 ASP A O 1
ATOM 892 N N . LEU A 1 116 ? 17.580 -2.954 1.477 1.00 49.34 116 LEU A N 1
ATOM 893 C CA . LEU A 1 116 ? 16.890 -2.945 2.783 1.00 49.34 116 LEU A CA 1
ATOM 894 C C . LEU A 1 116 ? 15.975 -1.739 3.096 1.00 49.34 116 LEU A C 1
ATOM 896 O O . LEU A 1 116 ? 15.245 -1.781 4.087 1.00 49.34 116 LEU A O 1
ATOM 900 N N . ASP A 1 117 ? 15.986 -0.678 2.284 1.00 60.38 117 ASP A N 1
ATOM 901 C CA . ASP A 1 117 ? 15.176 0.539 2.503 1.00 60.38 117 ASP A CA 1
ATOM 902 C C . ASP A 1 117 ? 13.789 0.488 1.844 1.00 60.38 117 ASP A C 1
ATOM 904 O O . ASP A 1 117 ? 13.069 1.493 1.752 1.00 60.38 117 ASP A O 1
ATOM 908 N N . ARG A 1 118 ? 13.390 -0.695 1.374 1.00 75.50 118 ARG A N 1
ATOM 909 C CA . ARG A 1 118 ? 12.030 -0.941 0.904 1.00 75.50 118 ARG A CA 1
ATOM 910 C C . ARG A 1 118 ? 11.083 -1.063 2.090 1.00 75.50 118 ARG A C 1
ATOM 912 O O . ARG A 1 118 ? 11.432 -1.545 3.167 1.00 75.50 118 ARG A O 1
ATOM 919 N N . LEU A 1 119 ? 9.843 -0.640 1.870 1.00 86.50 119 LEU A N 1
ATOM 920 C CA . LEU A 1 119 ? 8.754 -0.999 2.763 1.00 86.50 119 LEU A CA 1
ATOM 921 C C . LEU A 1 119 ? 8.670 -2.530 2.826 1.00 86.50 119 LEU A C 1
ATOM 923 O O . LEU A 1 119 ? 8.668 -3.187 1.790 1.00 86.50 119 LEU A O 1
ATOM 927 N N . THR A 1 120 ? 8.606 -3.084 4.031 1.00 89.88 120 THR A N 1
ATOM 928 C CA . THR A 1 120 ? 8.445 -4.523 4.263 1.00 89.88 120 THR A CA 1
ATOM 929 C C . THR A 1 120 ? 7.339 -4.759 5.275 1.00 89.88 120 THR A C 1
ATOM 931 O O . THR A 1 120 ? 6.995 -3.867 6.061 1.00 89.88 120 THR A O 1
ATOM 934 N N . ARG A 1 121 ? 6.816 -5.987 5.296 1.00 92.12 121 ARG A N 1
ATOM 935 C CA . ARG A 1 121 ? 5.795 -6.396 6.257 1.00 92.12 121 ARG A CA 1
ATOM 936 C C . ARG A 1 121 ? 6.206 -6.120 7.708 1.00 92.12 121 ARG A C 1
ATOM 938 O O . ARG A 1 121 ? 5.436 -5.486 8.422 1.00 92.12 121 ARG A O 1
ATOM 945 N N . ASN A 1 122 ? 7.440 -6.446 8.099 1.00 92.44 122 ASN A N 1
ATOM 946 C CA . ASN A 1 122 ? 7.951 -6.200 9.456 1.00 92.44 122 ASN A CA 1
ATOM 947 C C . ASN A 1 122 ? 7.865 -4.718 9.860 1.00 92.44 122 ASN A C 1
ATOM 949 O O . ASN A 1 122 ? 7.398 -4.396 10.947 1.00 92.44 122 ASN A O 1
ATOM 953 N N . ILE A 1 123 ? 8.242 -3.799 8.961 1.00 93.38 123 ILE A N 1
ATOM 954 C CA . ILE A 1 123 ? 8.147 -2.355 9.230 1.00 93.38 123 ILE A CA 1
ATOM 955 C C . ILE A 1 123 ? 6.695 -1.948 9.503 1.00 93.38 123 ILE A C 1
ATOM 957 O O . ILE A 1 123 ? 6.446 -1.144 10.401 1.00 93.38 123 ILE A O 1
ATOM 961 N N . THR A 1 124 ? 5.747 -2.482 8.729 1.00 95.44 124 THR A N 1
ATOM 962 C CA . THR A 1 124 ? 4.322 -2.170 8.898 1.00 95.44 124 THR A CA 1
ATOM 963 C C . THR A 1 124 ? 3.690 -2.827 10.115 1.00 95.44 124 THR A C 1
ATOM 965 O O . THR A 1 124 ? 2.866 -2.191 10.766 1.00 95.44 124 THR A O 1
ATOM 968 N N . ASP A 1 125 ? 4.104 -4.046 10.461 1.00 94.75 125 ASP A N 1
ATOM 969 C CA . ASP A 1 125 ? 3.633 -4.749 11.656 1.00 94.75 125 ASP A CA 1
ATOM 970 C C . ASP A 1 125 ? 4.110 -4.071 12.938 1.00 94.75 125 ASP A C 1
ATOM 972 O O . ASP A 1 125 ? 3.420 -4.145 13.950 1.00 94.75 125 ASP A O 1
ATOM 976 N N . ASP A 1 126 ? 5.234 -3.354 12.898 1.00 94.38 126 ASP A N 1
ATOM 977 C CA . ASP A 1 126 ? 5.748 -2.566 14.021 1.00 94.38 126 ASP A CA 1
ATOM 978 C C . ASP A 1 126 ? 5.004 -1.237 14.235 1.00 94.38 126 ASP A C 1
ATOM 980 O O . ASP A 1 126 ? 5.087 -0.674 15.325 1.00 94.38 126 ASP A O 1
ATOM 984 N N . MET A 1 127 ? 4.290 -0.704 13.236 1.00 96.88 127 MET A N 1
ATOM 985 C CA . MET A 1 127 ? 3.621 0.606 13.350 1.00 96.88 127 MET A CA 1
ATOM 986 C C . MET A 1 127 ? 2.520 0.590 14.406 1.00 96.88 127 MET A C 1
ATOM 988 O O . MET A 1 127 ? 1.923 -0.444 14.648 1.00 96.88 127 MET A O 1
ATOM 992 N N . GLU A 1 128 ? 2.204 1.725 15.017 1.00 97.56 128 GLU A N 1
ATOM 993 C CA . GLU A 1 128 ? 1.259 1.802 16.144 1.00 97.56 128 GLU A CA 1
ATOM 994 C C . GLU A 1 128 ? -0.121 1.211 15.874 1.00 97.56 128 GLU A C 1
ATOM 996 O O . GLU A 1 128 ? -0.687 0.543 16.742 1.00 97.56 128 GLU A O 1
ATOM 1001 N N . HIS A 1 129 ? -0.649 1.459 14.680 1.00 98.00 129 HIS A N 1
ATOM 1002 C CA . HIS A 1 129 ? -1.998 1.073 14.305 1.00 98.00 129 HIS A CA 1
ATOM 1003 C C . HIS A 1 129 ? -1.934 0.101 13.140 1.00 98.00 129 HIS A C 1
ATOM 1005 O O . HIS A 1 129 ? -1.395 0.442 12.088 1.00 98.00 129 HIS A O 1
ATOM 1011 N N . VAL A 1 130 ? -2.480 -1.101 13.319 1.00 98.25 130 VAL A N 1
ATOM 1012 C CA . VAL A 1 130 ? -2.458 -2.169 12.308 1.00 98.25 130 VAL A CA 1
ATOM 1013 C C . VAL A 1 130 ? -3.817 -2.851 12.250 1.00 98.25 130 VAL A C 1
ATOM 1015 O O . VAL A 1 130 ? -4.427 -3.103 13.281 1.00 98.25 130 VAL A O 1
ATOM 1018 N N . ILE A 1 131 ? -4.287 -3.174 11.050 1.00 98.00 131 ILE A N 1
ATOM 1019 C CA . ILE A 1 131 ? -5.444 -4.030 10.794 1.00 98.00 131 ILE A CA 1
ATOM 1020 C C . ILE A 1 131 ? -5.015 -5.073 9.786 1.00 98.00 131 ILE A C 1
ATOM 1022 O O . ILE A 1 131 ? -4.579 -4.722 8.692 1.00 98.00 131 ILE A O 1
ATOM 1026 N N . SER A 1 132 ? -5.188 -6.343 10.127 1.00 97.88 132 SER A N 1
ATOM 1027 C CA . SER A 1 132 ? -4.849 -7.448 9.234 1.00 97.88 132 SER A CA 1
ATOM 1028 C C . SER A 1 132 ? -5.892 -8.546 9.335 1.00 97.88 132 SER A C 1
ATOM 1030 O O . SER A 1 132 ? -6.262 -8.951 10.439 1.00 97.88 132 SER A O 1
ATOM 1032 N N . GLY A 1 133 ? -6.383 -9.042 8.204 1.00 97.81 133 GLY A N 1
ATOM 1033 C CA . GLY A 1 133 ? -7.370 -10.114 8.222 1.00 97.81 133 GLY A CA 1
ATOM 1034 C C . GLY A 1 133 ? -7.962 -10.472 6.871 1.00 97.81 133 GLY A C 1
ATOM 1035 O O . GLY A 1 133 ? -7.484 -10.071 5.808 1.00 97.81 133 GLY A O 1
ATOM 1036 N N . ASN A 1 134 ? -9.032 -11.256 6.937 1.00 98.38 134 ASN A N 1
ATOM 1037 C CA . ASN A 1 134 ? -9.705 -11.839 5.787 1.00 98.38 134 ASN A CA 1
ATOM 1038 C C . ASN A 1 134 ? -11.151 -11.372 5.719 1.00 98.38 134 ASN A C 1
ATOM 1040 O O . ASN A 1 134 ? -11.806 -11.175 6.740 1.00 98.38 134 ASN A O 1
ATOM 1044 N N . ILE A 1 135 ? -11.637 -11.222 4.498 1.00 98.38 135 ILE A N 1
ATOM 1045 C CA . ILE A 1 135 ? -13.011 -10.890 4.176 1.00 98.38 135 ILE A CA 1
ATOM 1046 C C . ILE A 1 135 ? -13.600 -12.099 3.456 1.00 98.38 135 ILE A C 1
ATOM 1048 O O . ILE A 1 135 ? -13.004 -12.593 2.496 1.00 98.38 135 ILE A O 1
ATOM 1052 N N . ASP A 1 136 ? -14.746 -12.587 3.924 1.00 96.94 136 ASP A N 1
ATOM 1053 C CA . ASP A 1 136 ? -15.467 -13.683 3.274 1.00 96.94 136 ASP A CA 1
ATOM 1054 C C . ASP A 1 136 ? -16.352 -13.207 2.103 1.00 96.94 136 ASP A C 1
ATOM 1056 O O . ASP A 1 136 ? -16.445 -12.018 1.793 1.00 96.94 136 ASP A O 1
ATOM 1060 N N . ALA A 1 137 ? -17.007 -14.149 1.418 1.00 94.75 137 ALA A N 1
ATOM 1061 C CA . ALA A 1 137 ? -17.857 -13.853 0.260 1.00 94.75 137 ALA A CA 1
ATOM 1062 C C . ALA A 1 137 ? -19.125 -13.042 0.603 1.00 94.75 137 ALA A C 1
ATOM 1064 O O . ALA A 1 137 ? -19.745 -12.469 -0.296 1.00 94.75 137 ALA A O 1
ATOM 1065 N N . ASP A 1 138 ? -19.512 -12.977 1.881 1.00 95.56 138 ASP A N 1
ATOM 1066 C CA . ASP A 1 138 ? -20.624 -12.153 2.358 1.00 95.56 138 ASP A CA 1
ATOM 1067 C C . ASP A 1 138 ? -20.155 -10.750 2.795 1.00 95.56 138 ASP A C 1
ATOM 1069 O O . ASP A 1 138 ? -20.974 -9.897 3.138 1.00 95.56 138 ASP A O 1
ATOM 1073 N N . GLY A 1 139 ? -18.848 -10.474 2.727 1.00 96.69 139 GLY A N 1
ATOM 1074 C CA . GLY A 1 139 ? -18.257 -9.181 3.059 1.00 96.69 139 GLY A CA 1
ATOM 1075 C C . GLY A 1 139 ? -17.968 -8.994 4.548 1.00 96.69 139 GLY A C 1
ATOM 1076 O O . GLY A 1 139 ? -17.754 -7.858 4.979 1.00 96.69 139 GLY A O 1
ATOM 1077 N N . VAL A 1 140 ? -17.969 -10.068 5.344 1.00 98.38 140 VAL A N 1
ATOM 1078 C CA . VAL A 1 140 ? -17.610 -10.008 6.765 1.00 98.38 140 VAL A CA 1
ATOM 1079 C C . VAL A 1 140 ? -16.094 -10.065 6.897 1.00 98.38 140 VAL A C 1
ATOM 1081 O O . VAL A 1 140 ? -15.455 -11.023 6.467 1.00 98.38 140 VAL A O 1
ATOM 1084 N N . PHE A 1 141 ? -15.520 -9.043 7.525 1.00 98.62 141 PHE A N 1
ATOM 1085 C CA . PHE A 1 141 ? -14.112 -9.024 7.899 1.00 98.62 141 PHE A CA 1
ATOM 1086 C C . PHE A 1 141 ? -13.901 -9.747 9.230 1.00 98.62 141 PHE A C 1
ATOM 1088 O O . PHE A 1 141 ? -14.660 -9.536 10.180 1.00 98.62 141 PHE A O 1
ATOM 1095 N N . ARG A 1 142 ? -12.841 -10.556 9.299 1.00 98.69 142 ARG A N 1
ATOM 1096 C CA . ARG A 1 142 ? -12.333 -11.207 10.510 1.00 98.69 142 ARG A CA 1
ATOM 1097 C C . ARG A 1 142 ? -10.821 -11.092 10.549 1.00 98.69 142 ARG A C 1
ATOM 1099 O O . ARG A 1 142 ? -10.144 -11.476 9.590 1.00 98.69 142 ARG A O 1
ATOM 1106 N N . GLY A 1 143 ? -10.292 -10.594 11.653 1.00 97.62 143 GLY A N 1
ATOM 1107 C CA . GLY A 1 143 ? -8.864 -10.380 11.767 1.00 97.62 143 GLY A CA 1
ATOM 1108 C C . GLY A 1 143 ? -8.430 -9.905 13.138 1.00 97.62 143 GLY A C 1
ATOM 1109 O O . GLY A 1 143 ? -9.034 -10.223 14.157 1.00 97.62 143 GLY A O 1
ATOM 1110 N N . GLN A 1 144 ? -7.367 -9.119 13.116 1.00 97.44 144 GLN A N 1
ATOM 1111 C CA . GLN A 1 144 ? -6.708 -8.555 14.279 1.00 97.44 144 GLN A CA 1
ATOM 1112 C C . GLN A 1 144 ? -6.548 -7.051 14.115 1.00 97.44 144 GLN A C 1
ATOM 1114 O O . GLN A 1 144 ? -6.458 -6.543 12.989 1.00 97.44 144 GLN A O 1
ATOM 1119 N N . ILE A 1 145 ? -6.501 -6.352 15.245 1.00 98.19 145 ILE A N 1
ATOM 1120 C CA . ILE A 1 145 ? -6.333 -4.904 15.287 1.00 98.19 145 ILE A CA 1
ATOM 1121 C C . ILE A 1 145 ? -5.359 -4.505 16.390 1.00 98.19 145 ILE A C 1
ATOM 1123 O O . ILE A 1 145 ? -5.475 -4.914 17.546 1.00 98.19 145 ILE A O 1
ATOM 1127 N N . LYS A 1 146 ? -4.381 -3.692 16.006 1.00 98.12 146 LYS A N 1
ATOM 1128 C CA . LYS A 1 146 ? -3.410 -3.058 16.885 1.00 98.12 146 LYS A CA 1
ATOM 1129 C C . LYS A 1 146 ? -3.733 -1.579 16.981 1.00 98.12 146 LYS A C 1
ATOM 1131 O O . LYS A 1 146 ? -3.974 -0.960 15.946 1.00 98.12 146 LYS A O 1
ATOM 1136 N N . ALA A 1 147 ? -3.728 -1.030 18.189 1.00 97.88 147 ALA A N 1
ATOM 1137 C CA . ALA A 1 147 ? -3.960 0.385 18.441 1.00 97.88 147 ALA A CA 1
ATOM 1138 C C . ALA A 1 147 ? -2.953 0.914 19.464 1.00 97.88 147 ALA A C 1
ATOM 1140 O O . ALA A 1 147 ? -2.848 0.369 20.564 1.00 97.88 147 ALA A O 1
ATOM 1141 N N . PHE A 1 148 ? -2.248 1.991 19.105 1.00 96.75 148 PHE A N 1
ATOM 1142 C CA . PHE A 1 148 ? -1.212 2.626 19.933 1.00 96.75 148 PHE A CA 1
ATOM 1143 C C . PHE A 1 148 ? -0.092 1.661 20.354 1.00 96.75 148 PHE A C 1
ATOM 1145 O O . PHE A 1 148 ?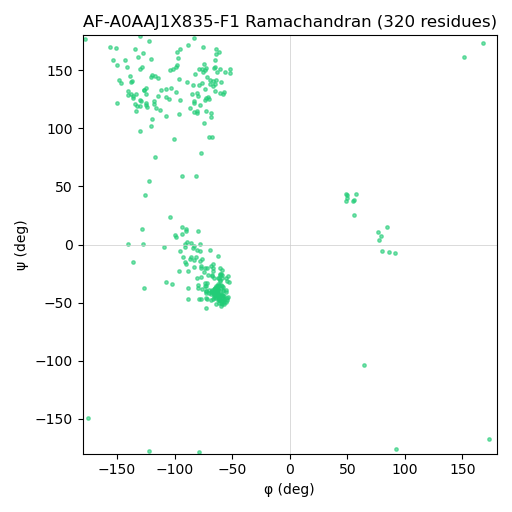 0.412 1.715 21.469 1.00 96.75 148 PHE A O 1
ATOM 1152 N N . GLY A 1 149 ? 0.299 0.761 19.447 1.00 96.19 149 GLY A N 1
ATOM 1153 C CA . GLY A 1 149 ? 1.379 -0.205 19.667 1.00 96.19 149 GLY A CA 1
ATOM 1154 C C . GLY A 1 149 ? 0.947 -1.501 20.358 1.00 96.19 149 GLY A C 1
ATOM 1155 O O . GLY A 1 149 ? 1.736 -2.441 20.390 1.00 96.19 149 GLY A O 1
ATOM 1156 N N . GLU A 1 150 ? -0.302 -1.599 20.820 1.00 96.81 150 GLU A N 1
ATOM 1157 C CA . GLU A 1 150 ? -0.829 -2.776 21.518 1.00 96.81 150 GLU A CA 1
ATOM 1158 C C . GLU A 1 150 ? -1.890 -3.515 20.700 1.00 96.81 150 GLU A C 1
ATOM 1160 O O . GLU A 1 150 ? -2.808 -2.902 20.145 1.00 96.81 150 GLU A O 1
ATOM 1165 N N . TRP A 1 151 ? -1.772 -4.844 20.616 1.00 96.94 151 TRP A N 1
ATOM 1166 C CA . TRP A 1 151 ? -2.772 -5.695 19.968 1.00 96.94 151 TRP A CA 1
ATOM 1167 C C . TRP A 1 151 ? -4.012 -5.776 20.855 1.00 96.94 151 TRP A C 1
ATOM 1169 O O . TRP A 1 151 ? -3.944 -6.296 21.964 1.00 96.94 151 TRP A O 1
ATOM 1179 N N . ARG A 1 152 ? -5.134 -5.237 20.371 1.00 96.88 152 ARG A N 1
ATOM 1180 C CA . ARG A 1 152 ? -6.400 -5.192 21.118 1.00 96.88 152 ARG A CA 1
ATOM 1181 C C . ARG A 1 152 ? -7.227 -6.448 20.895 1.00 96.88 152 ARG A C 1
ATOM 1183 O O . ARG A 1 152 ? -7.829 -6.951 21.829 1.00 96.88 152 ARG A O 1
ATOM 1190 N N . GLU A 1 153 ? -7.191 -6.961 19.672 1.00 97.06 153 GLU A N 1
ATOM 1191 C CA . GLU A 1 153 ? -7.783 -8.236 19.275 1.00 97.06 153 GLU A CA 1
ATOM 1192 C C . GLU A 1 153 ? -6.801 -8.939 18.336 1.00 97.06 153 GLU A C 1
ATOM 1194 O O . GLU A 1 153 ? -6.127 -8.277 17.535 1.00 97.06 153 GLU A O 1
ATOM 1199 N N . THR A 1 154 ? -6.726 -10.268 18.404 1.00 95.38 154 THR A N 1
ATOM 1200 C CA . THR A 1 154 ? -5.748 -11.064 17.644 1.00 95.38 154 THR A CA 1
ATOM 1201 C C . THR A 1 154 ? -6.414 -12.175 16.836 1.00 95.38 154 THR A C 1
ATOM 1203 O O . THR A 1 154 ? -7.588 -12.485 17.020 1.00 95.38 154 THR A O 1
ATOM 1206 N N . GLY A 1 155 ? -5.683 -12.760 15.883 1.00 91.94 155 GLY A N 1
ATOM 1207 C CA . GLY A 1 155 ? -6.194 -13.866 15.074 1.00 91.94 155 GLY A CA 1
ATOM 1208 C C . GLY A 1 155 ? -7.382 -13.460 14.195 1.00 91.94 155 GLY A C 1
ATOM 1209 O O . GLY A 1 155 ? -7.185 -12.842 13.145 1.00 91.94 155 GLY A O 1
ATOM 1210 N N . ALA A 1 156 ? -8.590 -13.860 14.602 1.00 93.62 156 ALA A N 1
ATOM 1211 C CA . ALA A 1 156 ? -9.853 -13.617 13.899 1.00 93.62 156 ALA A CA 1
ATOM 1212 C C . ALA A 1 156 ? -10.938 -12.987 14.800 1.00 93.62 156 ALA A C 1
ATOM 1214 O O . ALA A 1 156 ? -12.113 -12.967 14.412 1.00 93.62 156 ALA A O 1
ATOM 1215 N N . ASP A 1 157 ? -10.549 -12.495 15.979 1.00 96.56 157 ASP A N 1
ATOM 1216 C CA . ASP A 1 157 ? -11.465 -12.045 17.031 1.00 96.56 157 ASP A CA 1
ATOM 1217 C C . ASP A 1 157 ? -12.068 -10.665 16.733 1.00 96.56 157 ASP A C 1
ATOM 1219 O O . ASP A 1 157 ? -13.222 -10.398 17.078 1.00 96.56 157 ASP A O 1
ATOM 1223 N N . TYR A 1 158 ? -11.357 -9.815 15.980 1.00 97.94 158 TYR A N 1
ATOM 1224 C CA . TYR A 1 158 ? -11.919 -8.555 15.507 1.00 97.94 158 TYR A CA 1
ATOM 1225 C C . TYR A 1 158 ? -12.801 -8.782 14.279 1.00 97.94 158 TYR A C 1
ATOM 1227 O O . TYR A 1 158 ? -12.316 -9.130 13.197 1.00 97.94 158 TYR A O 1
ATOM 1235 N N . VAL A 1 159 ? -14.108 -8.561 14.439 1.00 98.44 159 VAL A N 1
ATOM 1236 C CA . VAL A 1 159 ? -15.116 -8.820 13.405 1.00 98.44 159 VAL A CA 1
ATOM 1237 C C . VAL A 1 159 ? -15.828 -7.535 13.001 1.00 98.44 159 VAL A C 1
ATOM 1239 O O . VAL A 1 159 ? -16.495 -6.902 13.815 1.00 98.44 159 VAL A O 1
ATOM 1242 N N . ILE A 1 160 ? -15.791 -7.209 11.707 1.00 98.44 160 ILE A N 1
ATOM 1243 C CA . ILE A 1 160 ? -16.579 -6.115 11.127 1.00 98.44 160 ILE A CA 1
ATOM 1244 C C . ILE A 1 160 ? -17.570 -6.713 10.132 1.00 98.44 160 ILE A C 1
ATOM 1246 O O . ILE A 1 160 ? -17.190 -7.295 9.116 1.00 98.44 160 ILE A O 1
ATOM 1250 N N . ARG A 1 161 ? -18.865 -6.552 10.414 1.00 98.00 161 ARG A N 1
ATOM 1251 C CA . ARG A 1 161 ? -19.932 -6.907 9.469 1.00 98.00 161 ARG A CA 1
ATOM 1252 C C . ARG A 1 161 ? -20.044 -5.845 8.368 1.00 98.00 161 ARG A C 1
ATOM 1254 O O . ARG A 1 161 ? -19.748 -4.676 8.636 1.00 98.00 161 ARG A O 1
ATOM 1261 N N . PRO A 1 162 ? -20.482 -6.215 7.151 1.00 96.69 162 PRO A N 1
ATOM 1262 C CA . PRO A 1 162 ? -20.742 -5.235 6.103 1.00 96.69 162 PRO A CA 1
ATOM 1263 C C . PRO A 1 162 ? -21.849 -4.245 6.525 1.00 96.69 162 PRO A C 1
ATOM 1265 O O . PRO A 1 162 ? -22.568 -4.505 7.497 1.00 96.69 162 PRO A O 1
ATOM 1268 N N . PRO A 1 163 ? -22.008 -3.112 5.814 1.00 95.75 163 PRO A N 1
ATOM 1269 C CA . PRO A 1 163 ? -23.096 -2.166 6.066 1.00 95.75 163 PRO A CA 1
ATOM 1270 C C . PRO A 1 163 ? -24.472 -2.845 6.089 1.00 95.75 163 PRO A C 1
ATOM 1272 O O . PRO A 1 163 ? -24.703 -3.807 5.361 1.00 95.75 163 PRO A O 1
ATOM 1275 N N . ALA A 1 164 ? -25.406 -2.339 6.897 1.00 92.81 164 ALA A N 1
ATOM 1276 C CA . ALA A 1 164 ? -26.730 -2.954 7.048 1.00 92.81 164 ALA A CA 1
ATOM 1277 C C . ALA A 1 164 ? -27.542 -2.992 5.736 1.00 92.81 164 ALA A C 1
ATOM 1279 O O . ALA A 1 164 ? -28.363 -3.881 5.538 1.00 92.81 164 ALA A O 1
ATOM 1280 N N . ASP A 1 165 ? -27.299 -2.035 4.842 1.00 92.50 165 ASP A N 1
ATOM 1281 C CA . ASP A 1 165 ? -27.895 -1.919 3.511 1.00 92.50 165 ASP A CA 1
ATOM 1282 C C . ASP A 1 165 ? -27.097 -2.655 2.417 1.00 92.50 165 ASP A C 1
ATOM 1284 O O . ASP A 1 165 ? -27.467 -2.627 1.241 1.00 92.50 165 ASP A O 1
ATOM 1288 N N . TYR A 1 166 ? -26.006 -3.336 2.779 1.00 93.31 166 TYR A N 1
ATOM 1289 C CA . TYR A 1 166 ? -25.197 -4.094 1.837 1.00 93.31 166 TYR A CA 1
ATOM 1290 C C . TYR A 1 166 ? -25.852 -5.432 1.487 1.00 93.31 166 TYR A C 1
ATOM 1292 O O . TYR A 1 166 ? -26.037 -6.307 2.332 1.00 93.31 166 TYR A O 1
ATOM 1300 N N . ALA A 1 167 ? -26.131 -5.620 0.197 1.00 92.25 167 ALA A N 1
ATOM 1301 C CA . ALA A 1 167 ? -26.533 -6.901 -0.367 1.00 92.25 167 ALA A CA 1
ATOM 1302 C C . ALA A 1 167 ? -25.374 -7.482 -1.203 1.00 92.25 167 ALA A C 1
ATOM 1304 O O . ALA A 1 167 ? -25.080 -6.939 -2.277 1.00 92.25 167 ALA A O 1
ATOM 1305 N N . PRO A 1 168 ? -24.727 -8.582 -0.763 1.00 90.25 168 PRO A N 1
ATOM 1306 C CA . PRO A 1 168 ? -23.650 -9.206 -1.520 1.00 90.25 168 PRO A CA 1
ATOM 1307 C C . PRO A 1 168 ? -24.129 -9.613 -2.922 1.00 90.25 168 PRO A C 1
ATOM 1309 O O . PRO A 1 168 ? -25.167 -10.276 -3.056 1.00 90.25 168 PRO A O 1
ATOM 1312 N N . PRO A 1 169 ? -23.414 -9.251 -4.001 1.00 90.06 169 PRO A N 1
ATOM 1313 C CA . PRO A 1 169 ? -23.789 -9.696 -5.333 1.00 90.06 169 PRO A CA 1
ATOM 1314 C C . PRO A 1 169 ? -23.563 -11.210 -5.451 1.00 90.06 169 PRO A C 1
ATOM 1316 O O . PRO A 1 169 ? -22.434 -11.671 -5.458 1.00 90.06 169 PRO A O 1
ATOM 1319 N N . ARG A 1 170 ? -24.631 -12.002 -5.590 1.00 90.00 170 ARG A N 1
ATOM 1320 C CA . ARG A 1 170 ? -24.533 -13.477 -5.693 1.00 90.00 170 ARG A CA 1
ATOM 1321 C C . ARG A 1 170 ? -24.508 -14.020 -7.123 1.00 90.00 170 ARG A C 1
ATOM 1323 O O . ARG A 1 170 ? -24.343 -15.215 -7.337 1.00 90.00 170 ARG A O 1
ATOM 1330 N N . GLY A 1 171 ? -24.693 -13.158 -8.123 1.00 88.75 171 GLY A N 1
ATOM 1331 C CA . GLY A 1 171 ? -24.690 -13.575 -9.525 1.00 88.75 171 GLY A CA 1
ATOM 1332 C C . GLY A 1 171 ? -23.309 -14.060 -9.969 1.00 88.75 171 GLY A C 1
ATOM 1333 O O . GLY A 1 171 ? -22.298 -13.434 -9.648 1.00 88.75 171 GLY A O 1
ATOM 1334 N N . THR A 1 172 ? -23.266 -15.119 -10.780 1.00 88.38 172 THR A N 1
ATOM 1335 C CA . THR A 1 172 ? -22.026 -15.755 -11.273 1.00 88.38 172 THR A CA 1
ATOM 1336 C C . THR A 1 172 ? -21.072 -14.788 -11.983 1.00 88.38 172 THR A C 1
ATOM 1338 O O . THR A 1 172 ? -19.861 -14.968 -11.926 1.00 88.38 172 THR A O 1
ATOM 1341 N N . LYS A 1 173 ? -21.603 -13.724 -12.600 1.00 88.81 173 LYS A N 1
ATOM 1342 C CA . LYS A 1 173 ? -20.839 -12.667 -13.293 1.00 88.81 173 LYS A CA 1
ATOM 1343 C C . LYS A 1 173 ? -20.628 -11.390 -12.468 1.00 88.81 173 LYS A C 1
ATOM 1345 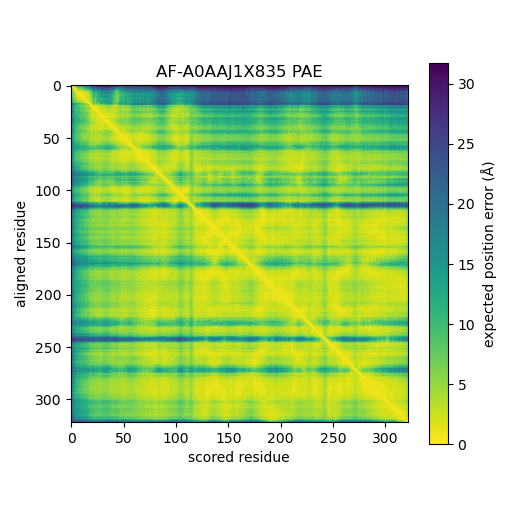O O . LYS A 1 173 ? -20.204 -10.368 -13.005 1.00 88.81 173 LYS A O 1
ATOM 1350 N N . THR A 1 174 ? -21.019 -11.395 -11.196 1.00 91.00 174 THR A N 1
ATOM 1351 C CA . THR A 1 174 ? -21.061 -10.184 -10.360 1.00 91.00 174 THR A CA 1
ATOM 1352 C C . THR A 1 174 ? -20.502 -10.365 -8.957 1.00 91.00 174 THR A C 1
ATOM 1354 O O . THR A 1 174 ? -20.267 -9.353 -8.303 1.00 91.00 174 THR A O 1
ATOM 1357 N N . PHE A 1 175 ? -20.322 -11.602 -8.488 1.00 93.94 175 PHE A N 1
ATOM 1358 C CA . PHE A 1 175 ? -19.850 -11.868 -7.132 1.00 93.94 175 PHE A CA 1
ATOM 1359 C C . PHE A 1 175 ? -18.420 -11.389 -6.902 1.00 93.94 175 PHE A C 1
ATOM 1361 O O . PHE A 1 175 ? -17.614 -11.349 -7.835 1.00 93.94 175 PHE A O 1
ATOM 1368 N N . VAL A 1 176 ? -18.128 -11.052 -5.648 1.00 95.31 176 VAL A N 1
ATOM 1369 C CA . VAL A 1 176 ? -16.778 -10.821 -5.130 1.00 95.31 176 VAL A CA 1
ATOM 1370 C C . VAL A 1 176 ? -16.459 -12.013 -4.243 1.00 95.31 176 VAL A C 1
ATOM 1372 O O . VAL A 1 176 ? -17.280 -12.387 -3.408 1.00 95.31 176 VAL A O 1
ATOM 1375 N N . GLY A 1 177 ? -15.333 -12.668 -4.498 1.00 95.81 177 GLY A N 1
ATOM 1376 C CA . GLY A 1 177 ? -14.884 -13.770 -3.661 1.00 95.81 177 GLY A CA 1
ATOM 1377 C C . GLY A 1 177 ? -14.224 -13.262 -2.384 1.00 95.81 177 GLY A C 1
ATOM 1378 O O . GLY A 1 177 ? -14.130 -12.052 -2.169 1.00 95.81 177 GLY A O 1
ATOM 1379 N N . PRO A 1 178 ? -13.730 -14.176 -1.540 1.00 96.94 178 PRO A N 1
ATOM 1380 C CA . PRO A 1 178 ? -12.926 -13.785 -0.399 1.00 96.94 178 PRO A CA 1
ATOM 1381 C C . PRO A 1 178 ? -11.659 -13.042 -0.840 1.00 96.94 178 PRO A C 1
ATOM 1383 O O . PRO A 1 178 ? -11.118 -13.258 -1.931 1.00 96.94 178 PRO A O 1
ATOM 1386 N N . PHE A 1 179 ? -11.194 -12.153 0.028 1.00 98.00 179 PHE A N 1
ATOM 1387 C CA . PHE A 1 179 ? -9.957 -11.400 -0.144 1.00 98.00 179 PHE A CA 1
ATOM 1388 C C . PHE A 1 179 ? -9.355 -11.060 1.215 1.00 98.00 179 PHE A C 1
ATOM 1390 O O . PHE A 1 179 ? -9.995 -11.240 2.250 1.00 98.00 179 PHE A O 1
ATOM 1397 N N . SER A 1 180 ? -8.121 -10.571 1.232 1.00 98.25 180 SER A N 1
ATOM 1398 C CA . SER A 1 180 ? -7.456 -10.184 2.479 1.00 98.25 180 SER A CA 1
ATOM 1399 C C . SER A 1 180 ? -7.070 -8.713 2.471 1.00 98.25 180 SER A C 1
ATOM 1401 O O . SER A 1 180 ? -6.982 -8.083 1.415 1.00 98.25 180 SER A O 1
ATOM 1403 N N . ILE A 1 181 ? -6.856 -8.151 3.653 1.00 97.94 181 ILE A N 1
ATOM 1404 C CA . ILE A 1 181 ? -6.462 -6.757 3.823 1.00 97.94 181 ILE A CA 1
ATOM 1405 C C . ILE A 1 181 ? -5.368 -6.666 4.881 1.00 97.94 181 ILE A C 1
ATOM 1407 O O . ILE A 1 181 ? -5.425 -7.359 5.896 1.00 97.94 181 ILE A O 1
ATOM 1411 N N . HIS A 1 182 ? -4.398 -5.794 4.633 1.00 98.00 182 HIS A N 1
ATOM 1412 C CA . HIS A 1 182 ? -3.427 -5.346 5.626 1.00 98.00 182 HIS A CA 1
ATOM 1413 C C . HIS A 1 182 ? -3.326 -3.837 5.536 1.00 98.00 182 HIS A C 1
ATOM 1415 O O . HIS A 1 182 ? -3.175 -3.295 4.441 1.00 98.00 182 HIS A O 1
ATOM 1421 N N . ILE A 1 183 ? -3.440 -3.157 6.665 1.00 97.56 183 ILE A N 1
ATOM 1422 C CA . ILE A 1 183 ? -3.391 -1.704 6.751 1.00 97.56 183 ILE A CA 1
ATOM 1423 C C . ILE A 1 183 ? -2.602 -1.345 7.990 1.00 97.56 183 ILE A C 1
ATOM 1425 O O . ILE A 1 183 ? -2.938 -1.792 9.080 1.00 97.56 183 ILE A O 1
ATOM 1429 N N . SER A 1 184 ? -1.608 -0.489 7.846 1.00 97.81 184 SER A N 1
ATOM 1430 C CA . SER A 1 184 ? -0.872 0.076 8.958 1.00 97.81 184 SER A CA 1
ATOM 1431 C C . SER A 1 184 ? -0.770 1.591 8.838 1.00 97.81 184 SER A C 1
ATOM 1433 O O . SER A 1 184 ? -0.794 2.172 7.750 1.00 97.81 184 SER A O 1
ATOM 1435 N N . THR A 1 185 ? -0.675 2.255 9.979 1.00 97.75 185 THR A N 1
ATOM 1436 C CA . THR A 1 185 ? -0.382 3.682 10.085 1.00 97.75 185 THR A CA 1
ATOM 1437 C C . THR A 1 185 ? 0.211 3.962 11.459 1.00 97.75 185 THR A C 1
ATOM 1439 O O . THR A 1 185 ? 0.196 3.124 12.358 1.00 97.75 185 THR A O 1
ATOM 1442 N N . TYR A 1 186 ? 0.719 5.170 11.626 1.00 97.38 186 TYR A N 1
ATOM 1443 C CA . TYR A 1 186 ? 1.268 5.670 12.876 1.00 97.38 186 TYR A CA 1
ATOM 1444 C C . TYR A 1 186 ? 0.737 7.084 13.146 1.00 97.38 186 TYR A C 1
ATOM 1446 O O . TYR A 1 186 ? 0.128 7.725 12.277 1.00 97.38 186 TYR A O 1
ATOM 1454 N N . GLU A 1 187 ? 0.947 7.580 14.356 1.00 96.31 187 GLU A N 1
ATOM 1455 C CA . GLU A 1 187 ? 0.606 8.933 14.762 1.00 96.31 187 GLU A CA 1
ATOM 1456 C C . GLU A 1 187 ? 1.610 9.925 14.160 1.00 96.31 187 GLU A C 1
ATOM 1458 O O . GLU A 1 187 ? 2.758 10.064 14.585 1.00 96.31 187 GLU A O 1
ATOM 1463 N N . ARG A 1 188 ? 1.168 10.652 13.125 1.00 93.69 188 ARG A N 1
ATOM 1464 C CA . ARG A 1 188 ? 2.031 11.594 12.385 1.00 93.69 188 ARG A CA 1
ATOM 1465 C C . ARG A 1 188 ? 2.581 12.719 13.265 1.00 93.69 188 ARG A C 1
ATOM 1467 O O . ARG A 1 188 ? 3.675 13.203 12.993 1.00 93.69 188 ARG A O 1
ATOM 1474 N N . THR A 1 189 ? 1.844 13.134 14.293 1.00 94.44 189 THR A N 1
ATOM 1475 C CA . THR A 1 189 ? 2.311 14.128 15.266 1.00 94.44 189 THR A CA 1
ATOM 1476 C C . THR A 1 189 ? 3.151 13.430 16.325 1.00 94.44 189 THR A C 1
ATOM 1478 O O . THR A 1 189 ? 2.659 12.519 16.985 1.00 94.44 189 THR A O 1
ATOM 1481 N N . ARG A 1 190 ? 4.400 13.868 16.517 1.00 95.00 190 ARG A N 1
ATOM 1482 C CA . ARG A 1 190 ? 5.344 13.193 17.417 1.00 95.00 190 ARG A CA 1
ATOM 1483 C C . ARG A 1 190 ? 4.834 13.077 18.855 1.00 95.00 190 ARG A C 1
ATOM 1485 O O . ARG A 1 190 ? 4.982 12.017 19.452 1.00 95.00 190 ARG A O 1
ATOM 1492 N N . GLU A 1 191 ? 4.179 14.115 19.373 1.00 95.69 191 GLU A N 1
ATOM 1493 C CA . GLU A 1 191 ? 3.605 14.132 20.730 1.00 95.69 191 GLU A CA 1
ATOM 1494 C C . GLU A 1 191 ? 2.569 13.015 20.967 1.00 95.69 191 GLU A C 1
ATOM 1496 O O . GLU A 1 191 ? 2.374 12.584 22.098 1.00 95.69 191 GLU A O 1
ATOM 1501 N N . ASN A 1 192 ? 1.920 12.540 19.898 1.00 95.94 192 ASN A N 1
ATOM 1502 C CA . ASN A 1 192 ? 0.889 11.504 19.929 1.00 95.94 192 ASN A CA 1
ATOM 1503 C C . ASN A 1 192 ? 1.460 10.100 19.710 1.00 95.94 192 ASN A C 1
ATOM 1505 O O . ASN A 1 192 ? 0.728 9.129 19.858 1.00 95.94 192 ASN A O 1
ATOM 1509 N N . SER A 1 193 ? 2.726 10.001 19.305 1.00 96.88 193 SER A N 1
ATOM 1510 C CA . SER A 1 193 ? 3.364 8.751 18.908 1.00 96.88 193 SER A CA 1
ATOM 1511 C C . SER A 1 193 ? 4.010 8.053 20.102 1.00 96.88 193 SER A C 1
ATOM 1513 O O . SER A 1 193 ? 4.670 8.682 20.925 1.00 96.88 193 SER A O 1
ATOM 1515 N N . THR A 1 194 ? 3.884 6.734 20.153 1.00 96.62 194 THR A N 1
ATOM 1516 C CA . THR A 1 194 ? 4.579 5.827 21.073 1.00 96.62 194 THR A CA 1
ATOM 1517 C C . THR A 1 194 ? 5.985 5.462 20.590 1.00 96.62 194 THR A C 1
ATOM 1519 O O . THR A 1 194 ? 6.787 4.939 21.362 1.00 96.62 194 THR A O 1
ATOM 1522 N N . HIS A 1 195 ? 6.315 5.745 19.326 1.00 96.31 195 HIS A N 1
ATOM 1523 C CA . HIS A 1 195 ? 7.655 5.542 18.780 1.00 96.31 195 HIS A CA 1
ATOM 1524 C C . HIS A 1 195 ? 8.669 6.571 19.292 1.00 96.31 195 HIS A C 1
ATOM 1526 O O . HIS A 1 195 ? 8.318 7.719 19.558 1.00 96.31 195 HIS A O 1
ATOM 1532 N N . THR A 1 196 ? 9.943 6.165 19.342 1.00 95.50 196 THR A N 1
ATOM 1533 C CA . THR A 1 196 ? 11.089 7.060 19.571 1.00 95.50 196 THR A CA 1
ATOM 1534 C C . THR A 1 196 ? 11.246 8.078 18.440 1.00 95.50 196 THR A C 1
ATOM 1536 O O . THR A 1 196 ? 10.715 7.884 17.344 1.00 95.50 196 THR A O 1
ATOM 1539 N N . ASP A 1 197 ? 12.020 9.138 18.676 1.00 95.38 197 ASP A N 1
ATOM 1540 C CA . ASP A 1 197 ? 12.244 10.218 17.705 1.00 95.38 197 ASP A CA 1
ATOM 1541 C C . ASP A 1 197 ? 12.836 9.704 16.389 1.00 95.38 197 ASP A C 1
ATOM 1543 O O . ASP A 1 197 ? 12.288 9.978 15.320 1.00 95.38 197 ASP A O 1
ATOM 1547 N N . ASP A 1 198 ? 13.883 8.877 16.459 1.00 95.06 198 ASP A N 1
ATOM 1548 C CA . ASP A 1 198 ? 14.516 8.287 15.274 1.00 95.06 198 ASP A CA 1
ATOM 1549 C C . ASP A 1 198 ? 13.542 7.410 14.484 1.00 95.06 198 ASP A C 1
ATOM 1551 O O . ASP A 1 198 ? 13.476 7.464 13.250 1.00 95.06 198 ASP A O 1
ATOM 1555 N N . ARG A 1 199 ? 12.737 6.601 15.188 1.00 94.50 199 ARG A N 1
ATOM 1556 C CA . ARG A 1 199 ? 11.750 5.734 14.539 1.00 94.50 199 ARG A CA 1
ATOM 1557 C C . ARG A 1 199 ? 10.640 6.564 13.905 1.00 94.50 199 ARG A C 1
ATOM 1559 O O . ARG A 1 199 ? 10.256 6.275 12.774 1.00 94.50 199 ARG A O 1
ATOM 1566 N N . HIS A 1 200 ? 10.153 7.599 14.585 1.00 96.50 200 HIS A N 1
ATOM 1567 C CA . HIS A 1 200 ? 9.136 8.510 14.062 1.00 96.50 200 HIS A CA 1
ATOM 1568 C C . HIS A 1 200 ? 9.628 9.244 12.812 1.00 96.50 200 HIS A C 1
ATOM 1570 O O . HIS A 1 200 ? 8.941 9.246 11.788 1.00 96.50 200 HIS A O 1
ATOM 1576 N N . ALA A 1 201 ? 10.849 9.784 12.848 1.00 95.31 201 ALA A N 1
ATOM 1577 C CA . ALA A 1 201 ? 11.490 10.420 11.701 1.00 95.31 201 ALA A CA 1
ATOM 1578 C C . ALA A 1 201 ? 11.626 9.451 10.514 1.00 95.31 201 ALA A C 1
ATOM 1580 O O . ALA A 1 201 ? 11.274 9.803 9.385 1.00 95.31 201 ALA A O 1
ATOM 1581 N N . ARG A 1 202 ? 12.036 8.200 10.766 1.00 93.62 202 ARG A N 1
ATOM 1582 C CA . ARG A 1 202 ? 12.114 7.160 9.730 1.00 93.62 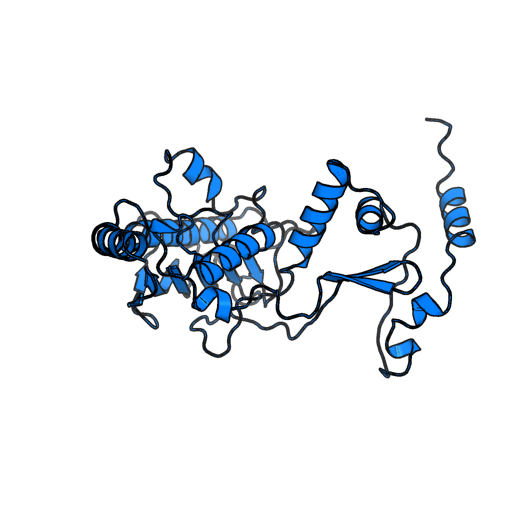202 ARG A CA 1
ATOM 1583 C C . ARG A 1 202 ? 10.749 6.840 9.116 1.00 93.62 202 ARG A C 1
ATOM 1585 O O . ARG A 1 202 ? 10.646 6.726 7.897 1.00 93.62 202 ARG A O 1
ATOM 1592 N N . LEU A 1 203 ? 9.698 6.714 9.928 1.00 95.00 203 LEU A N 1
ATOM 1593 C CA . LEU A 1 203 ? 8.338 6.469 9.434 1.00 95.00 203 LEU A CA 1
ATOM 1594 C C . LEU A 1 203 ? 7.818 7.637 8.584 1.00 95.00 203 LEU A C 1
ATOM 1596 O O . LEU A 1 203 ? 7.155 7.404 7.576 1.00 95.00 203 LEU A O 1
ATOM 1600 N N . ASN A 1 204 ? 8.180 8.876 8.930 1.00 95.12 204 ASN A N 1
ATOM 1601 C CA . ASN A 1 204 ? 7.866 10.059 8.126 1.00 95.12 204 ASN A CA 1
ATOM 1602 C C . ASN A 1 204 ? 8.517 10.007 6.740 1.00 95.12 204 ASN A C 1
ATOM 1604 O O . ASN A 1 204 ? 7.820 10.194 5.744 1.00 95.12 204 ASN A O 1
ATOM 1608 N N . ALA A 1 205 ? 9.810 9.681 6.672 1.00 92.81 205 ALA A N 1
ATOM 1609 C CA . ALA A 1 205 ? 10.517 9.519 5.402 1.00 92.81 205 ALA A CA 1
ATOM 1610 C C . ALA A 1 205 ? 9.941 8.364 4.559 1.00 92.81 205 ALA A C 1
ATOM 1612 O O . ALA A 1 205 ? 9.805 8.476 3.340 1.00 92.81 205 ALA A O 1
ATOM 1613 N N . LEU A 1 206 ? 9.543 7.260 5.203 1.00 92.56 206 LEU A N 1
ATOM 1614 C CA . LEU A 1 206 ? 8.867 6.152 4.525 1.00 92.56 206 LEU A CA 1
ATOM 1615 C C . LEU A 1 206 ? 7.498 6.567 3.978 1.00 92.56 206 LEU A C 1
ATOM 1617 O O . LEU A 1 206 ? 7.161 6.194 2.857 1.00 92.56 206 LEU A O 1
ATOM 1621 N N . ALA A 1 207 ? 6.716 7.342 4.733 1.00 93.06 207 ALA A N 1
ATOM 1622 C CA . ALA A 1 207 ? 5.395 7.791 4.303 1.00 93.06 207 ALA A CA 1
ATOM 1623 C C . ALA A 1 207 ? 5.477 8.684 3.061 1.00 93.06 207 ALA A C 1
ATOM 1625 O O . ALA A 1 207 ? 4.666 8.540 2.151 1.00 93.06 207 ALA A O 1
ATOM 1626 N N . GLU A 1 208 ? 6.488 9.546 2.971 1.00 89.38 208 GLU A N 1
ATOM 1627 C CA . GLU A 1 208 ? 6.699 10.408 1.802 1.00 89.38 208 GLU A CA 1
ATOM 1628 C C . GLU A 1 208 ? 6.925 9.622 0.502 1.00 89.38 208 GLU A C 1
ATOM 1630 O O . GLU A 1 208 ? 6.520 10.084 -0.563 1.00 89.38 208 GLU A O 1
ATOM 1635 N N . ARG A 1 209 ? 7.524 8.425 0.576 1.00 86.62 209 ARG A N 1
ATOM 1636 C CA . ARG A 1 209 ? 7.854 7.603 -0.604 1.00 86.62 209 ARG A CA 1
ATOM 1637 C C . ARG A 1 209 ? 6.913 6.436 -0.873 1.00 86.62 209 ARG A C 1
ATOM 1639 O O . ARG A 1 209 ? 6.732 6.068 -2.031 1.00 86.62 209 ARG A O 1
ATOM 1646 N N . TYR A 1 210 ? 6.381 5.816 0.175 1.00 90.19 210 TYR A N 1
ATOM 1647 C CA . TYR A 1 210 ? 5.730 4.506 0.090 1.00 90.19 210 TYR A CA 1
ATOM 1648 C C . TYR A 1 210 ? 4.320 4.477 0.680 1.00 90.19 210 TYR A C 1
ATOM 1650 O O . TYR A 1 210 ? 3.700 3.413 0.690 1.00 90.19 210 TYR A O 1
ATOM 1658 N N . SER A 1 211 ? 3.809 5.605 1.188 1.00 91.75 211 SER A N 1
ATOM 1659 C CA . SER A 1 211 ? 2.420 5.644 1.643 1.00 91.75 211 SER A CA 1
ATOM 1660 C C . SER A 1 211 ? 1.456 5.402 0.485 1.00 91.75 211 SER A C 1
ATOM 1662 O O . SER A 1 211 ? 1.716 5.728 -0.675 1.00 91.75 211 SER A O 1
ATOM 1664 N N . GLY A 1 212 ? 0.336 4.782 0.815 1.00 92.62 212 GLY A N 1
ATOM 1665 C CA . GLY A 1 212 ? -0.700 4.437 -0.131 1.00 92.62 212 GLY A CA 1
ATOM 1666 C C . GLY A 1 212 ? -1.461 3.202 0.311 1.00 92.62 212 GLY A C 1
ATOM 1667 O O . GLY A 1 212 ? -1.008 2.396 1.129 1.00 92.62 212 GLY A O 1
ATOM 1668 N N . PHE A 1 213 ? -2.645 3.055 -0.270 1.00 94.88 213 PHE A N 1
ATOM 1669 C CA . PHE A 1 213 ? -3.489 1.892 -0.066 1.00 94.88 213 PHE A CA 1
ATOM 1670 C C . PHE A 1 213 ? -3.742 1.196 -1.399 1.00 94.88 213 PHE A C 1
ATOM 1672 O O . PHE A 1 213 ? -4.480 1.672 -2.263 1.00 94.88 213 PHE A O 1
ATOM 1679 N N . LEU A 1 214 ? -3.016 0.104 -1.584 1.00 94.31 214 LEU A N 1
ATOM 1680 C CA . LEU A 1 214 ? -2.766 -0.539 -2.864 1.00 94.31 214 LEU A CA 1
ATOM 1681 C C . LEU A 1 214 ? -3.723 -1.717 -3.079 1.00 94.31 214 LEU A C 1
ATOM 1683 O O . LEU A 1 214 ? -4.353 -2.204 -2.144 1.00 94.31 214 LEU A O 1
ATOM 1687 N N . ILE A 1 215 ? -3.820 -2.210 -4.311 1.00 95.38 215 ILE A N 1
ATOM 1688 C CA . ILE A 1 215 ? -4.521 -3.465 -4.602 1.00 95.38 215 ILE A CA 1
ATOM 1689 C C . ILE A 1 215 ? -3.555 -4.389 -5.330 1.00 95.38 215 ILE A C 1
ATOM 1691 O O . ILE A 1 215 ? -2.953 -3.989 -6.326 1.00 95.38 215 ILE A O 1
ATOM 1695 N N . TYR A 1 216 ? -3.441 -5.621 -4.848 1.00 94.69 216 TYR A N 1
ATOM 1696 C CA . TYR A 1 216 ? -2.631 -6.670 -5.451 1.00 94.69 216 TYR A CA 1
ATOM 1697 C C . TYR A 1 216 ? -3.511 -7.824 -5.904 1.00 94.69 216 TYR A C 1
ATOM 1699 O O . TYR A 1 216 ? -4.507 -8.164 -5.263 1.00 94.69 216 TYR A O 1
ATOM 1707 N N . ARG A 1 217 ? -3.116 -8.442 -7.013 1.00 93.44 217 ARG A N 1
ATOM 1708 C CA . ARG A 1 217 ? -3.677 -9.685 -7.527 1.00 93.44 217 ARG A CA 1
ATOM 1709 C C . ARG A 1 217 ? -2.565 -10.696 -7.690 1.00 93.44 217 ARG A C 1
ATOM 1711 O O . ARG A 1 217 ? -1.657 -10.461 -8.480 1.00 93.44 217 ARG A O 1
ATOM 1718 N N . ASN A 1 218 ? -2.654 -11.805 -6.962 1.00 92.94 218 ASN A N 1
ATOM 1719 C CA . ASN A 1 218 ? -1.621 -12.845 -6.940 1.00 92.94 218 ASN A CA 1
ATOM 1720 C C . ASN A 1 218 ? -0.215 -12.239 -6.713 1.00 92.94 218 ASN A C 1
ATOM 1722 O O . ASN A 1 218 ? 0.727 -12.559 -7.429 1.00 92.94 218 ASN A O 1
ATOM 1726 N N . GLY A 1 219 ? -0.099 -11.287 -5.778 1.00 92.19 219 GLY A N 1
ATOM 1727 C CA . GLY A 1 219 ? 1.174 -10.641 -5.428 1.00 92.19 219 GLY A CA 1
ATOM 1728 C C . GLY A 1 219 ? 1.641 -9.524 -6.370 1.00 92.19 219 GLY A C 1
ATOM 1729 O O . GLY A 1 219 ? 2.621 -8.851 -6.063 1.00 92.19 219 GLY A O 1
ATOM 1730 N N . LEU A 1 220 ? 0.943 -9.276 -7.485 1.00 91.31 220 LEU A N 1
ATOM 1731 C CA . LEU A 1 220 ? 1.267 -8.205 -8.434 1.00 91.31 220 LEU A CA 1
ATOM 1732 C C . LEU A 1 220 ? 0.320 -7.019 -8.284 1.00 91.31 220 LEU A C 1
ATOM 1734 O O . LEU A 1 220 ? -0.900 -7.185 -8.208 1.00 91.31 220 LEU A O 1
ATOM 1738 N N . ARG A 1 221 ? 0.871 -5.806 -8.267 1.00 91.25 221 ARG A N 1
ATOM 1739 C CA . ARG A 1 221 ? 0.083 -4.585 -8.107 1.00 91.25 221 ARG A CA 1
ATOM 1740 C C . ARG A 1 221 ? -0.832 -4.345 -9.304 1.00 91.25 221 ARG A C 1
ATOM 1742 O O . ARG A 1 221 ? -0.417 -4.405 -10.459 1.00 91.25 221 ARG A O 1
ATOM 1749 N N . ILE A 1 222 ? -2.070 -3.964 -9.010 1.00 91.25 222 ILE A N 1
ATOM 1750 C CA . ILE A 1 222 ? -3.017 -3.433 -9.985 1.00 91.25 222 ILE A CA 1
ATOM 1751 C C . ILE A 1 222 ? -2.950 -1.907 -9.926 1.00 91.25 222 ILE A C 1
ATOM 1753 O O . ILE A 1 222 ? -3.347 -1.282 -8.941 1.00 91.25 222 ILE A O 1
ATOM 1757 N N . LEU A 1 223 ? -2.442 -1.295 -10.992 1.00 88.81 223 LEU A N 1
ATOM 1758 C CA . LEU A 1 223 ? -2.461 0.157 -11.162 1.00 88.81 223 LEU A CA 1
ATOM 1759 C C . LEU A 1 223 ? -3.876 0.629 -11.529 1.00 88.81 223 LEU A C 1
ATOM 1761 O O . LEU A 1 223 ? -4.643 -0.155 -12.081 1.00 88.81 223 LEU A O 1
ATOM 1765 N N . PRO A 1 224 ? -4.250 1.889 -11.247 1.00 87.44 224 PRO A N 1
ATOM 1766 C CA . PRO A 1 224 ? -3.476 2.933 -10.565 1.00 87.44 224 PRO A CA 1
ATOM 1767 C C . PRO A 1 224 ? -3.656 2.945 -9.034 1.00 87.44 224 PRO A C 1
ATOM 1769 O O . PRO A 1 224 ? -3.279 3.914 -8.375 1.00 87.44 224 PRO A O 1
ATOM 1772 N N . TYR A 1 225 ? -4.237 1.896 -8.443 1.00 87.69 225 TYR A N 1
ATOM 1773 C CA . TYR A 1 225 ? -4.628 1.908 -7.033 1.00 87.69 225 TYR A CA 1
ATOM 1774 C C . TYR A 1 225 ? -3.443 2.147 -6.084 1.00 87.69 225 TYR A C 1
ATOM 1776 O O . TYR A 1 225 ? -2.328 1.649 -6.288 1.00 87.69 225 TYR A O 1
ATOM 1784 N N . GLY A 1 226 ? -3.693 2.956 -5.054 1.00 77.06 226 GLY A N 1
ATOM 1785 C CA . GLY A 1 226 ? -2.691 3.430 -4.101 1.00 77.06 226 GLY A CA 1
ATOM 1786 C C . GLY A 1 226 ? -2.028 4.755 -4.471 1.00 77.06 226 GLY A C 1
ATOM 1787 O O . GLY A 1 226 ? -1.307 5.297 -3.642 1.00 77.06 226 GLY A O 1
ATOM 1788 N N . ARG A 1 227 ? -2.277 5.306 -5.666 1.00 78.50 227 ARG A N 1
ATOM 1789 C CA . ARG A 1 227 ? -1.889 6.686 -5.979 1.00 78.50 227 ARG A CA 1
ATOM 1790 C C . ARG A 1 227 ? -2.920 7.681 -5.442 1.00 78.50 227 ARG A C 1
ATOM 1792 O O . ARG A 1 227 ? -4.115 7.395 -5.427 1.00 78.50 227 ARG A O 1
ATOM 1799 N N . VAL A 1 228 ? -2.455 8.862 -5.035 1.00 68.12 228 VAL A N 1
ATOM 1800 C CA . VAL A 1 228 ? -3.304 9.923 -4.457 1.00 68.12 228 VAL A CA 1
ATOM 1801 C C . VAL A 1 228 ? -4.312 10.483 -5.471 1.00 68.12 228 VAL A C 1
ATOM 1803 O O . VAL A 1 228 ? -5.399 10.900 -5.084 1.00 68.12 228 VAL A O 1
ATOM 1806 N N . ASP A 1 229 ? -3.983 10.465 -6.762 1.00 72.44 229 ASP A N 1
ATOM 1807 C CA . ASP A 1 229 ? -4.873 10.860 -7.863 1.00 72.44 229 ASP A CA 1
ATOM 1808 C C . ASP A 1 229 ? -5.941 9.798 -8.197 1.00 72.44 229 ASP A C 1
ATOM 1810 O O . ASP A 1 229 ? -6.913 10.087 -8.895 1.00 72.44 229 ASP A O 1
ATOM 1814 N N . SER A 1 230 ? -5.804 8.581 -7.662 1.00 81.75 230 SER A N 1
ATOM 1815 C CA . SER A 1 230 ? -6.733 7.466 -7.838 1.00 81.75 230 SER A CA 1
ATOM 1816 C C . SER A 1 230 ? -7.349 7.048 -6.499 1.00 81.75 230 SER A C 1
ATOM 1818 O O . SER A 1 230 ? -7.054 5.978 -5.952 1.00 81.75 230 SER A O 1
ATOM 1820 N N . ASP A 1 231 ? -8.287 7.852 -6.005 1.00 87.25 231 ASP A N 1
ATOM 1821 C CA . ASP A 1 231 ? -8.963 7.634 -4.722 1.00 87.25 231 ASP A CA 1
ATOM 1822 C C . ASP A 1 231 ? -10.113 6.606 -4.802 1.00 87.25 231 ASP A C 1
ATOM 1824 O O . ASP A 1 231 ? -11.277 6.896 -4.532 1.00 87.25 231 ASP A O 1
ATOM 1828 N N . PHE A 1 232 ? -9.806 5.372 -5.216 1.00 92.38 232 PHE A N 1
ATOM 1829 C CA . PHE A 1 232 ? -10.820 4.334 -5.459 1.00 92.38 232 PHE A CA 1
ATOM 1830 C C . PHE A 1 232 ? -11.685 4.031 -4.231 1.00 92.38 232 PHE A C 1
ATOM 1832 O O . PHE A 1 232 ? -12.884 3.791 -4.382 1.00 92.38 232 PHE A O 1
ATOM 1839 N N . PHE A 1 233 ? -11.084 4.060 -3.041 1.00 94.19 233 PHE A N 1
ATOM 1840 C CA . PHE A 1 233 ? -11.758 3.842 -1.761 1.00 94.19 233 PHE A CA 1
ATOM 1841 C C . PHE A 1 233 ? -12.217 5.145 -1.089 1.00 94.19 233 PHE A C 1
ATOM 1843 O O . PHE A 1 233 ? -12.678 5.092 0.049 1.00 94.19 233 PHE A O 1
ATOM 1850 N N . GLU A 1 234 ? -12.139 6.289 -1.776 1.00 92.00 234 GLU A N 1
ATOM 1851 C CA . GLU A 1 234 ? -12.623 7.604 -1.322 1.00 92.00 234 GLU A CA 1
ATOM 1852 C C . GLU A 1 234 ? -12.045 8.031 0.049 1.00 92.00 234 GLU A C 1
ATOM 1854 O O . GLU A 1 234 ? -12.743 8.577 0.908 1.00 92.00 234 GLU A O 1
ATOM 1859 N N . ILE A 1 235 ? -10.776 7.715 0.306 1.00 92.25 235 ILE A N 1
ATOM 1860 C CA . ILE A 1 235 ? -10.060 8.060 1.538 1.00 92.25 235 ILE A CA 1
ATOM 1861 C C . ILE A 1 235 ? -9.832 9.577 1.600 1.00 92.25 235 ILE A C 1
ATOM 1863 O O . ILE A 1 235 ? -10.134 10.220 2.606 1.00 92.25 235 ILE A O 1
ATOM 1867 N N . GLU A 1 236 ? -9.340 10.173 0.515 1.00 89.81 236 GLU A N 1
ATOM 1868 C CA . GLU A 1 236 ? -9.037 11.605 0.440 1.00 89.81 236 GLU A CA 1
ATOM 1869 C C . GLU A 1 236 ? -10.302 12.455 0.281 1.00 89.81 236 GLU A C 1
ATOM 1871 O O . GLU A 1 236 ? -10.428 13.513 0.911 1.00 89.81 236 GLU A O 1
ATOM 1876 N N . GLN A 1 237 ? -11.270 11.978 -0.507 1.00 89.31 237 GLN A N 1
ATOM 1877 C CA . GLN A 1 237 ? -12.566 12.635 -0.664 1.00 89.31 237 GLN A CA 1
ATOM 1878 C C . GLN A 1 237 ? -13.270 12.794 0.688 1.00 89.31 237 GLN A C 1
ATOM 1880 O O . GLN A 1 237 ? -13.691 13.898 1.041 1.00 89.31 237 GLN A O 1
ATOM 1885 N N . ARG A 1 238 ? -13.366 11.722 1.485 1.00 86.12 238 ARG A N 1
ATOM 1886 C CA . ARG A 1 238 ? -14.023 11.787 2.800 1.00 86.12 238 ARG A CA 1
ATOM 1887 C C . ARG A 1 238 ? -13.282 12.687 3.769 1.00 86.12 238 ARG A C 1
ATOM 1889 O O . ARG A 1 238 ? -13.926 13.441 4.490 1.00 86.12 238 ARG A O 1
ATOM 1896 N N . ARG A 1 239 ? -11.949 12.683 3.747 1.00 86.44 239 ARG A N 1
ATOM 1897 C CA . ARG A 1 239 ? -11.141 13.593 4.569 1.00 86.44 239 ARG A CA 1
ATOM 1898 C C . ARG A 1 239 ? -11.433 15.062 4.263 1.00 86.44 239 ARG A C 1
ATOM 1900 O O . ARG A 1 239 ? -11.486 15.877 5.182 1.00 86.44 239 ARG A O 1
ATOM 1907 N N . SER A 1 240 ? -11.662 15.373 2.988 1.00 83.00 240 SER A N 1
ATOM 1908 C CA . SER A 1 240 ? -11.980 16.726 2.522 1.00 83.00 240 SER A CA 1
ATOM 1909 C C . SER A 1 240 ? -13.380 17.174 2.959 1.00 83.00 240 SER A C 1
ATOM 1911 O O . SER A 1 240 ? -13.562 18.320 3.356 1.00 83.00 240 SER A O 1
ATOM 1913 N N . VAL A 1 241 ? -14.364 16.267 2.938 1.00 80.44 241 VAL A N 1
ATOM 1914 C CA . VAL A 1 241 ? -15.754 16.551 3.351 1.00 80.44 241 VAL A CA 1
ATOM 1915 C C . VAL A 1 241 ? -15.923 16.529 4.876 1.00 80.44 241 VAL A C 1
ATOM 1917 O O . VAL A 1 241 ? -16.694 17.303 5.433 1.00 80.44 241 VAL A O 1
ATOM 1920 N N . GLY A 1 242 ? -15.196 15.656 5.570 1.00 68.56 242 GLY A N 1
ATOM 1921 C CA . GLY A 1 242 ? -15.368 15.365 6.992 1.00 68.56 242 GLY A CA 1
ATOM 1922 C C . GLY A 1 242 ? -14.754 16.380 7.958 1.00 68.56 242 GLY A C 1
ATOM 1923 O O . GLY A 1 242 ? -14.643 16.057 9.137 1.00 68.56 242 GLY A O 1
ATOM 1924 N N . LEU A 1 243 ? -14.315 17.562 7.499 1.00 60.72 243 LEU A N 1
ATOM 1925 C CA . LEU A 1 243 ? -13.675 18.608 8.323 1.00 60.72 243 LEU A CA 1
ATOM 1926 C C . LEU A 1 243 ? -12.546 18.074 9.235 1.00 60.72 243 LEU A C 1
ATOM 1928 O O . LEU A 1 243 ? -12.403 18.494 10.379 1.00 60.72 243 LEU A O 1
ATOM 1932 N N . GLY A 1 244 ? -11.757 17.106 8.753 1.00 60.78 244 GLY A N 1
ATOM 1933 C CA . GLY A 1 244 ? -10.657 16.513 9.525 1.00 60.78 244 GLY A CA 1
ATOM 1934 C C . GLY A 1 244 ? -11.058 15.455 10.564 1.00 60.78 244 GLY A C 1
ATOM 1935 O O . GLY A 1 244 ? -10.196 14.997 11.308 1.00 60.78 244 GLY A O 1
ATOM 1936 N N . ARG A 1 245 ? -12.329 15.028 10.603 1.00 68.00 245 ARG A N 1
ATOM 1937 C CA . ARG A 1 245 ? -12.810 13.948 11.493 1.00 68.00 245 ARG A CA 1
ATOM 1938 C C . ARG A 1 245 ? -12.459 12.539 10.997 1.00 68.00 245 ARG A C 1
ATOM 1940 O O . ARG A 1 245 ? -12.557 11.581 11.756 1.00 68.00 245 ARG A O 1
ATOM 1947 N N . GLU A 1 246 ? -12.046 12.405 9.737 1.00 85.81 246 GLU A N 1
ATOM 1948 C CA . GLU A 1 246 ? -11.609 11.129 9.162 1.00 85.81 246 GLU A CA 1
ATOM 1949 C C . GLU A 1 246 ? -10.169 10.797 9.576 1.00 85.81 246 GLU A C 1
ATOM 1951 O O . GLU A 1 246 ? -9.249 11.600 9.404 1.00 85.81 246 GLU A O 1
ATOM 1956 N N . PHE A 1 247 ? -9.970 9.590 10.109 1.00 92.75 247 PHE A N 1
ATOM 1957 C CA . PHE A 1 247 ? -8.669 9.137 10.606 1.00 92.75 247 PHE A CA 1
ATOM 1958 C C . PHE A 1 247 ? -7.711 8.728 9.476 1.00 92.75 247 PHE A C 1
ATOM 1960 O O . PHE A 1 247 ? -6.538 9.125 9.467 1.00 92.75 247 PHE A O 1
ATOM 1967 N N . TRP A 1 248 ? -8.203 7.930 8.525 1.00 94.12 248 TRP A N 1
ATOM 1968 C CA . TRP A 1 248 ? -7.390 7.402 7.434 1.00 94.12 248 TRP A CA 1
ATOM 1969 C C . TRP A 1 248 ? -6.983 8.498 6.456 1.00 94.12 248 TRP A C 1
ATOM 1971 O O . TRP A 1 248 ? -7.746 9.410 6.144 1.00 94.12 248 TR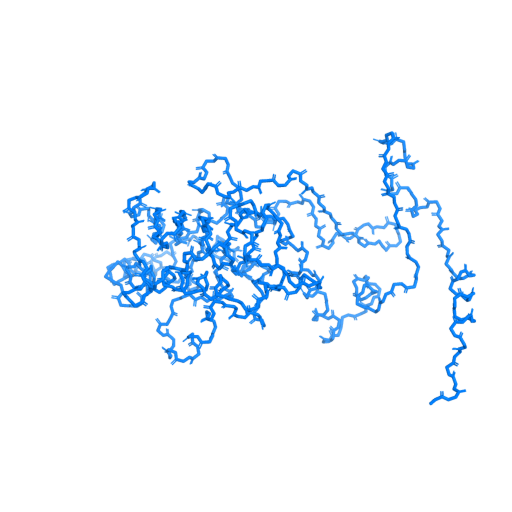P A O 1
ATOM 1981 N N . ASN A 1 249 ? -5.749 8.408 5.975 1.00 92.31 249 ASN A N 1
ATOM 1982 C CA . ASN A 1 249 ? -5.159 9.384 5.073 1.00 92.31 249 ASN A CA 1
ATOM 1983 C C . ASN A 1 249 ? -4.153 8.652 4.188 1.00 92.31 249 ASN A C 1
ATOM 1985 O O . ASN A 1 249 ? -3.207 8.045 4.701 1.00 92.31 249 ASN A O 1
ATOM 1989 N N . ALA A 1 250 ? -4.358 8.728 2.872 1.00 91.50 250 ALA A N 1
ATOM 1990 C CA . ALA A 1 250 ? -3.584 7.967 1.899 1.00 91.50 250 ALA A CA 1
ATOM 1991 C C . ALA A 1 250 ? -2.087 8.315 1.951 1.00 91.50 250 ALA A C 1
ATOM 1993 O O . ALA A 1 250 ? -1.260 7.472 1.635 1.00 91.50 250 ALA A O 1
ATOM 1994 N N . ARG A 1 251 ? -1.741 9.523 2.423 1.00 90.25 251 ARG A N 1
ATOM 1995 C CA . ARG A 1 251 ? -0.361 10.026 2.546 1.00 90.25 251 ARG A CA 1
ATOM 1996 C C . ARG A 1 251 ? 0.377 9.585 3.818 1.00 90.25 251 ARG A C 1
ATOM 1998 O O . ARG A 1 251 ? 1.504 10.012 4.047 1.00 90.25 251 ARG A O 1
ATOM 2005 N N . ARG A 1 252 ? -0.265 8.820 4.708 1.00 90.69 252 ARG A N 1
ATOM 2006 C CA . ARG A 1 252 ? 0.366 8.306 5.945 1.00 90.69 252 ARG A CA 1
ATOM 2007 C C . ARG A 1 252 ? -0.021 6.876 6.314 1.00 90.69 252 ARG A C 1
ATOM 2009 O O . ARG A 1 252 ? 0.428 6.384 7.341 1.00 90.69 252 ARG A O 1
ATOM 2016 N N . MET A 1 253 ? -0.855 6.234 5.504 1.00 94.19 253 MET A N 1
ATOM 2017 C CA . MET A 1 253 ? -1.179 4.822 5.651 1.00 94.19 253 MET A CA 1
ATOM 2018 C C . MET A 1 253 ? -0.352 3.989 4.680 1.00 94.19 253 MET A C 1
ATOM 2020 O O . MET A 1 253 ? 0.011 4.459 3.604 1.00 94.19 253 MET A O 1
ATOM 2024 N N . PHE A 1 254 ? -0.113 2.742 5.047 1.00 95.94 254 PHE A N 1
ATOM 2025 C CA . PHE A 1 254 ? 0.551 1.748 4.224 1.00 95.94 254 PHE A CA 1
ATOM 2026 C C . PHE A 1 254 ? -0.332 0.519 4.230 1.00 95.94 254 PHE A C 1
ATOM 2028 O O . PHE A 1 254 ? -0.675 0.008 5.291 1.00 95.94 254 PHE A O 1
ATOM 2035 N N . GLY A 1 255 ? -0.749 0.039 3.072 1.00 95.38 255 GLY A N 1
ATOM 2036 C CA . GLY A 1 255 ? -1.561 -1.161 3.082 1.00 95.38 255 GLY A CA 1
ATOM 2037 C C . GLY A 1 255 ? -1.952 -1.664 1.721 1.00 95.38 255 GLY A C 1
ATOM 2038 O O . GLY A 1 255 ? -1.684 -1.047 0.689 1.00 95.38 255 GLY A O 1
ATOM 2039 N N . ARG A 1 256 ? -2.644 -2.793 1.749 1.00 96.06 256 ARG A N 1
ATOM 2040 C CA . ARG A 1 256 ? -3.120 -3.491 0.571 1.00 96.06 256 ARG A CA 1
ATOM 2041 C C . ARG A 1 256 ? -4.503 -4.086 0.759 1.00 96.06 256 ARG A C 1
ATOM 2043 O O . ARG A 1 256 ? -4.862 -4.526 1.847 1.00 96.06 256 ARG A O 1
ATOM 2050 N N . VAL A 1 257 ? -5.202 -4.219 -0.359 1.00 97.56 257 VAL A N 1
ATOM 2051 C CA . VAL A 1 257 ? -6.178 -5.281 -0.601 1.00 97.56 257 VAL A CA 1
ATOM 2052 C C . VAL A 1 257 ? -5.500 -6.372 -1.422 1.00 97.56 257 VAL A C 1
ATOM 2054 O O . VAL A 1 257 ? -4.880 -6.087 -2.446 1.00 97.56 257 VAL A O 1
ATOM 2057 N N . ALA A 1 258 ? -5.645 -7.615 -0.990 1.00 97.25 258 ALA A N 1
ATOM 2058 C CA . ALA A 1 258 ? -5.030 -8.783 -1.592 1.00 97.25 258 ALA A CA 1
ATOM 2059 C C . ALA A 1 258 ? -6.079 -9.698 -2.214 1.00 97.25 258 ALA A C 1
ATOM 2061 O O . ALA A 1 258 ? -6.923 -10.257 -1.513 1.00 97.25 258 ALA A O 1
ATOM 2062 N N . LEU A 1 259 ? -6.022 -9.844 -3.533 1.00 96.31 259 LEU A N 1
ATOM 2063 C CA . LEU A 1 259 ? -6.983 -10.598 -4.324 1.00 96.31 259 LEU A CA 1
ATOM 2064 C C . LEU A 1 259 ? -6.315 -11.822 -4.948 1.00 96.31 259 LEU A C 1
ATOM 2066 O O . LEU A 1 259 ? -5.195 -11.729 -5.453 1.00 96.31 259 LEU A O 1
ATOM 2070 N N . SER A 1 260 ? -7.047 -12.931 -5.028 1.00 94.88 260 SER A N 1
ATOM 2071 C CA . SER A 1 260 ? -6.715 -14.027 -5.940 1.00 94.88 260 SER A CA 1
ATOM 2072 C C . SER A 1 260 ? -7.503 -13.916 -7.245 1.00 94.88 260 SER A C 1
ATOM 2074 O O . SER A 1 260 ? -8.679 -13.535 -7.248 1.00 94.88 260 SER A O 1
ATOM 2076 N N . ARG A 1 261 ? -6.878 -14.250 -8.378 1.00 92.75 261 ARG A N 1
ATOM 2077 C CA . ARG A 1 261 ? -7.564 -14.274 -9.683 1.00 92.75 261 ARG A CA 1
ATOM 2078 C C . ARG A 1 261 ? -8.660 -15.340 -9.716 1.00 92.75 261 ARG A C 1
ATOM 2080 O O . ARG A 1 261 ? -9.715 -15.124 -10.309 1.00 92.75 261 ARG A O 1
ATOM 2087 N N . GLU A 1 262 ? -8.396 -16.472 -9.082 1.00 94.06 262 GLU A N 1
ATOM 2088 C CA . GLU A 1 262 ? -9.206 -17.685 -9.097 1.00 94.06 262 GLU A CA 1
ATOM 2089 C C . GLU A 1 262 ? -10.511 -17.477 -8.328 1.00 94.06 262 GLU A C 1
ATOM 2091 O O . GLU A 1 262 ? -11.577 -17.870 -8.799 1.00 94.06 262 GLU A O 1
ATOM 2096 N N . GLN A 1 263 ? -10.444 -16.801 -7.177 1.00 95.50 263 GLN A N 1
ATOM 2097 C CA . GLN A 1 263 ? -11.622 -16.543 -6.349 1.00 95.50 263 GLN A CA 1
ATOM 2098 C C . GLN A 1 263 ? -12.315 -15.225 -6.710 1.00 95.50 263 GLN A C 1
ATOM 2100 O O . GLN A 1 263 ? -13.481 -15.047 -6.373 1.00 95.50 263 GLN A O 1
ATOM 2105 N N . ASN A 1 264 ? -11.656 -14.315 -7.438 1.00 95.69 264 ASN A N 1
ATOM 2106 C CA . ASN A 1 264 ? -12.228 -13.022 -7.827 1.00 95.69 264 ASN A CA 1
ATOM 2107 C C . ASN A 1 264 ? -12.270 -12.782 -9.354 1.00 95.69 264 ASN A C 1
ATOM 2109 O O . ASN A 1 264 ? -11.828 -11.728 -9.826 1.00 95.69 264 ASN A O 1
ATOM 2113 N N . PRO A 1 265 ? -12.868 -13.685 -10.160 1.00 94.75 265 PRO A N 1
ATOM 2114 C CA . PRO A 1 265 ? -12.869 -13.569 -11.623 1.00 94.75 265 PRO A CA 1
ATOM 2115 C C . PRO A 1 265 ? -13.672 -12.366 -12.151 1.00 94.75 265 PRO A C 1
ATOM 2117 O O . PRO A 1 265 ? -13.462 -11.917 -13.280 1.00 94.75 265 PRO A O 1
ATOM 2120 N N . ASN A 1 266 ? -14.595 -11.823 -11.349 1.00 95.25 266 ASN A N 1
ATOM 2121 C CA . ASN A 1 266 ? -15.451 -10.700 -11.743 1.00 95.25 266 ASN A CA 1
ATOM 2122 C C . ASN A 1 266 ? -14.822 -9.326 -11.483 1.00 95.25 266 ASN A C 1
ATOM 2124 O O . ASN A 1 266 ? -15.309 -8.330 -12.022 1.00 95.25 266 ASN A O 1
ATOM 2128 N N . LEU A 1 267 ? -13.728 -9.248 -10.722 1.00 93.88 267 LEU A N 1
ATOM 2129 C CA . LEU A 1 267 ? -12.905 -8.042 -10.642 1.00 93.88 267 LEU A CA 1
ATOM 2130 C C . LEU A 1 267 ? -12.046 -7.980 -11.908 1.00 93.88 267 LEU A C 1
ATOM 2132 O O . LEU A 1 267 ? -10.894 -8.392 -11.935 1.00 93.88 267 LEU A O 1
ATOM 2136 N N . ARG A 1 268 ? -12.631 -7.556 -13.022 1.00 90.25 268 ARG A N 1
ATOM 2137 C CA . ARG A 1 268 ? -11.950 -7.604 -14.320 1.00 90.25 268 ARG A CA 1
ATOM 2138 C C . ARG A 1 268 ? -11.082 -6.372 -14.508 1.00 90.25 268 ARG A C 1
ATOM 2140 O O . ARG A 1 268 ? -11.578 -5.258 -14.367 1.00 90.25 268 ARG A O 1
ATOM 2147 N N . ASP A 1 269 ? -9.826 -6.584 -14.874 1.00 87.62 269 ASP A N 1
ATOM 2148 C CA . ASP A 1 269 ? -8.909 -5.501 -15.221 1.00 87.62 269 ASP A CA 1
ATOM 2149 C C . ASP A 1 269 ? -9.311 -4.913 -16.581 1.00 87.62 269 ASP A C 1
ATOM 2151 O O . ASP A 1 269 ? -9.778 -5.631 -17.475 1.00 87.62 269 ASP A O 1
ATOM 2155 N N . LYS A 1 270 ? -9.155 -3.599 -16.750 1.00 87.56 270 LYS A N 1
ATOM 2156 C CA . LYS A 1 270 ? -9.291 -2.958 -18.064 1.00 87.56 270 LYS A CA 1
ATOM 2157 C C . LYS A 1 270 ? -8.182 -3.444 -19.002 1.00 87.56 270 LYS A C 1
ATOM 2159 O O . LYS A 1 270 ? -7.126 -3.876 -18.550 1.00 87.56 270 LYS A O 1
ATOM 2164 N N . ALA A 1 271 ? -8.388 -3.315 -20.315 1.00 79.31 271 ALA A N 1
ATOM 2165 C CA . ALA A 1 271 ? -7.416 -3.754 -21.324 1.00 79.31 271 ALA A CA 1
ATOM 2166 C C . ALA A 1 271 ? -6.019 -3.127 -21.131 1.00 79.31 271 ALA A C 1
ATOM 2168 O O . ALA A 1 271 ? -5.020 -3.828 -21.246 1.00 79.31 271 ALA A O 1
ATOM 2169 N N . GLY A 1 272 ? -5.958 -1.845 -20.752 1.00 75.88 272 GLY A N 1
ATOM 2170 C CA . GLY A 1 272 ? -4.706 -1.146 -20.430 1.00 75.88 272 GLY A CA 1
ATOM 2171 C C . GLY A 1 272 ? -4.129 -1.452 -19.042 1.00 75.88 272 GLY A C 1
ATOM 2172 O O . GLY A 1 272 ? -3.113 -0.881 -18.677 1.00 75.88 272 GLY A O 1
ATOM 2173 N N . ARG A 1 273 ? -4.776 -2.320 -18.247 1.00 71.81 273 ARG A N 1
ATOM 2174 C CA . ARG A 1 273 ? -4.447 -2.598 -16.833 1.00 71.81 273 ARG A CA 1
ATOM 2175 C C . ARG A 1 273 ? -4.444 -1.354 -15.931 1.00 71.81 273 ARG A C 1
ATOM 2177 O O . ARG A 1 273 ? -3.825 -1.345 -14.873 1.00 71.81 273 ARG A O 1
ATOM 2184 N N . GLU A 1 274 ? -5.207 -0.338 -16.326 1.00 79.81 274 GLU A N 1
ATOM 2185 C CA . GLU A 1 274 ? -5.443 0.901 -15.576 1.00 79.81 274 GLU A CA 1
ATOM 2186 C C . GLU A 1 274 ? -6.722 0.793 -14.728 1.00 79.81 274 GLU A C 1
ATOM 2188 O O . GLU A 1 274 ? -7.705 1.531 -14.881 1.00 79.81 274 GLU A O 1
ATOM 2193 N N . GLY A 1 275 ? -6.720 -0.192 -13.839 1.00 84.06 275 GLY A N 1
ATOM 2194 C CA . GLY A 1 275 ? -7.763 -0.436 -12.854 1.00 84.06 275 GLY A CA 1
ATOM 2195 C C . GLY A 1 275 ? -8.843 -1.403 -13.323 1.00 84.06 275 GLY A C 1
ATOM 2196 O O . GLY A 1 275 ? -8.788 -1.986 -14.410 1.00 84.06 275 GLY A O 1
ATOM 2197 N N . PHE A 1 276 ? -9.851 -1.575 -12.475 1.00 90.12 276 PHE A N 1
ATOM 2198 C CA . PHE A 1 276 ? -10.987 -2.448 -12.735 1.00 90.12 276 PHE A CA 1
ATOM 2199 C C . PHE A 1 276 ? -12.014 -1.814 -13.671 1.00 90.12 276 PHE A C 1
ATOM 2201 O O . PHE A 1 276 ? -12.227 -0.599 -13.688 1.00 90.12 276 PHE A O 1
ATOM 2208 N N . ILE A 1 277 ? -12.714 -2.667 -14.414 1.00 90.06 277 ILE A N 1
ATOM 2209 C CA . ILE A 1 277 ? -13.981 -2.319 -15.054 1.00 90.06 277 ILE A CA 1
ATOM 2210 C C . ILE A 1 277 ? -14.978 -1.931 -13.952 1.00 90.06 277 ILE A C 1
ATOM 2212 O O . ILE A 1 277 ? -15.148 -2.679 -12.988 1.00 90.06 277 ILE A O 1
ATOM 2216 N N . ASP A 1 278 ? -15.659 -0.788 -14.103 1.00 90.25 278 ASP A N 1
ATOM 2217 C CA . ASP A 1 278 ? -16.686 -0.363 -13.145 1.00 90.25 278 ASP A CA 1
ATOM 2218 C C . ASP A 1 278 ? -17.925 -1.259 -13.256 1.00 90.25 278 ASP A C 1
ATOM 2220 O O . ASP A 1 278 ? -18.819 -1.054 -14.077 1.00 90.25 278 ASP A O 1
ATOM 2224 N N . ASN A 1 279 ? -17.956 -2.305 -12.440 1.00 92.25 279 ASN A N 1
ATOM 2225 C CA . ASN A 1 279 ? -19.032 -3.280 -12.392 1.00 92.25 279 ASN A CA 1
ATOM 2226 C C . ASN A 1 279 ? -19.505 -3.502 -10.947 1.00 92.25 279 ASN A C 1
ATOM 2228 O O . ASN A 1 279 ? -18.995 -2.910 -9.994 1.00 92.25 279 ASN A O 1
ATOM 2232 N N . ARG A 1 280 ? -20.508 -4.369 -10.770 1.00 94.50 280 ARG A N 1
ATOM 2233 C CA . ARG A 1 280 ? -21.054 -4.670 -9.436 1.00 94.50 280 ARG A CA 1
ATOM 2234 C C . ARG A 1 280 ? -20.005 -5.242 -8.476 1.00 94.50 280 ARG A C 1
ATOM 2236 O O . ARG A 1 280 ? -20.056 -4.905 -7.300 1.00 94.50 280 ARG A O 1
ATOM 2243 N N . ALA A 1 281 ? -19.052 -6.036 -8.967 1.00 95.31 281 ALA A N 1
ATOM 2244 C CA . ALA A 1 281 ? -17.983 -6.596 -8.144 1.00 95.31 281 ALA A CA 1
ATOM 2245 C C . ALA A 1 281 ? -17.036 -5.497 -7.627 1.00 95.31 281 ALA A C 1
ATOM 2247 O O . ALA A 1 281 ? -16.764 -5.424 -6.433 1.00 95.31 281 ALA A O 1
ATOM 2248 N N . ALA A 1 282 ? -16.604 -4.578 -8.497 1.00 95.06 282 ALA A N 1
ATOM 2249 C CA . ALA A 1 282 ? -15.757 -3.450 -8.109 1.00 95.06 282 ALA A CA 1
ATOM 2250 C C . ALA A 1 282 ? -16.460 -2.517 -7.105 1.00 95.06 282 ALA A C 1
ATOM 2252 O O . ALA A 1 282 ? -15.839 -2.053 -6.150 1.00 95.06 282 ALA A O 1
ATOM 2253 N N . LYS A 1 283 ? -17.767 -2.274 -7.280 1.00 95.06 283 LYS A N 1
ATOM 2254 C CA . LYS A 1 283 ? -18.579 -1.491 -6.330 1.00 95.06 283 LYS A CA 1
ATOM 2255 C C . LYS A 1 283 ? -18.705 -2.191 -4.979 1.00 95.06 283 LYS A C 1
ATOM 2257 O O . LYS A 1 283 ? -18.479 -1.554 -3.959 1.00 95.06 283 LYS A O 1
ATOM 2262 N N . ALA A 1 284 ? -18.980 -3.494 -4.974 1.00 96.44 284 ALA A N 1
ATOM 2263 C CA . ALA A 1 284 ? -19.049 -4.292 -3.754 1.00 96.44 284 ALA A CA 1
ATOM 2264 C C . ALA A 1 284 ? -17.721 -4.293 -2.981 1.00 96.44 284 ALA A C 1
ATOM 2266 O O . ALA A 1 284 ? -17.726 -4.024 -1.782 1.00 96.44 284 ALA A O 1
ATOM 2267 N N . LEU A 1 285 ? -16.593 -4.508 -3.671 1.00 97.12 285 LEU A N 1
ATOM 2268 C CA . LEU A 1 285 ? -15.258 -4.426 -3.074 1.00 97.12 285 LEU A CA 1
ATOM 2269 C C . LEU A 1 285 ? -15.038 -3.069 -2.398 1.00 97.12 285 LEU A C 1
ATOM 2271 O O . LEU A 1 285 ? -14.643 -3.005 -1.236 1.00 97.12 285 LEU A O 1
ATOM 2275 N N . ARG A 1 286 ? -15.333 -1.983 -3.122 1.00 96.19 286 ARG A N 1
ATOM 2276 C CA . ARG A 1 286 ? -15.215 -0.617 -2.607 1.00 96.19 286 ARG A CA 1
ATOM 2277 C C . ARG A 1 286 ? -16.046 -0.428 -1.342 1.00 96.19 286 ARG A C 1
ATOM 2279 O O . ARG A 1 286 ? -15.502 0.010 -0.337 1.00 96.19 286 ARG A O 1
ATOM 2286 N N . THR A 1 287 ? -17.327 -0.798 -1.368 1.00 97.06 287 THR A N 1
ATOM 2287 C CA . THR A 1 287 ? -18.239 -0.661 -0.222 1.00 97.06 287 THR A CA 1
ATOM 2288 C C . THR A 1 287 ? -17.729 -1.399 1.016 1.00 97.06 287 THR A C 1
ATOM 2290 O O . THR A 1 287 ? -17.718 -0.816 2.100 1.00 97.06 287 THR A O 1
ATOM 2293 N N . ILE A 1 288 ? -17.273 -2.647 0.867 1.00 98.00 288 ILE A N 1
ATOM 2294 C CA . ILE A 1 288 ? -16.774 -3.446 1.995 1.00 98.00 288 ILE A CA 1
ATOM 2295 C C . ILE A 1 288 ? -15.525 -2.802 2.604 1.00 98.00 288 ILE A C 1
ATOM 2297 O O . ILE A 1 288 ? -15.468 -2.566 3.810 1.00 98.00 288 ILE A O 1
ATOM 2301 N N . VAL A 1 289 ? -14.535 -2.475 1.774 1.00 97.88 289 VAL A N 1
ATOM 2302 C CA . VAL A 1 289 ? -13.250 -1.936 2.243 1.00 97.88 289 VAL A CA 1
ATOM 2303 C C . VAL A 1 289 ? -13.425 -0.566 2.900 1.00 97.88 289 VAL A C 1
ATOM 2305 O O . VAL A 1 289 ? -12.860 -0.302 3.959 1.00 97.88 289 VAL A O 1
ATOM 2308 N N . VAL A 1 290 ? -14.282 0.282 2.334 1.00 96.69 290 VAL A N 1
ATOM 2309 C CA . VAL A 1 290 ? -14.684 1.558 2.938 1.00 96.69 290 VAL A CA 1
ATOM 2310 C C . VAL A 1 290 ? -15.299 1.361 4.320 1.00 96.69 290 VAL A C 1
ATOM 2312 O O . VAL A 1 290 ? -14.987 2.104 5.250 1.00 96.69 290 VAL A O 1
ATOM 2315 N N . ASN A 1 291 ? -16.185 0.377 4.466 1.00 97.44 291 ASN A N 1
ATOM 2316 C CA . ASN A 1 291 ? -16.827 0.092 5.742 1.00 97.44 291 ASN A CA 1
ATOM 2317 C C . ASN A 1 291 ? -15.821 -0.370 6.803 1.00 97.44 291 ASN A C 1
ATOM 2319 O O . ASN A 1 291 ? -15.921 0.064 7.951 1.00 97.44 291 ASN A O 1
ATOM 2323 N N . ILE A 1 292 ? -14.838 -1.189 6.416 1.00 97.94 292 ILE A N 1
ATOM 2324 C CA . ILE A 1 292 ? -13.743 -1.620 7.296 1.00 97.94 292 ILE A CA 1
ATOM 2325 C C . ILE A 1 292 ? -12.960 -0.401 7.787 1.00 97.94 292 ILE A C 1
ATOM 2327 O O . ILE A 1 292 ? -12.864 -0.198 8.993 1.00 97.94 292 ILE A O 1
ATOM 2331 N N . LEU A 1 293 ? -12.501 0.459 6.867 1.00 96.94 293 LEU A N 1
ATOM 2332 C CA . LEU A 1 293 ? -11.767 1.685 7.199 1.00 96.94 293 LEU A CA 1
ATOM 2333 C C . LEU A 1 293 ? -12.552 2.566 8.187 1.00 96.94 293 LEU A C 1
ATOM 2335 O O . LEU A 1 293 ? -12.020 3.015 9.201 1.00 96.94 293 LEU A O 1
ATOM 2339 N N . ARG A 1 294 ? -13.838 2.805 7.919 1.00 95.19 294 ARG A N 1
ATOM 2340 C CA . ARG A 1 294 ? -14.681 3.659 8.770 1.00 95.19 294 ARG A CA 1
ATOM 2341 C C . ARG A 1 294 ? -14.952 3.049 10.139 1.00 95.19 294 ARG A C 1
ATOM 2343 O O . ARG A 1 294 ? -15.015 3.777 11.126 1.00 95.19 294 ARG A O 1
ATOM 2350 N N . THR A 1 295 ? -15.182 1.743 10.193 1.00 96.56 295 THR A N 1
ATOM 2351 C CA . THR A 1 295 ? -15.525 1.060 11.442 1.00 96.56 295 THR A CA 1
ATOM 2352 C C . THR A 1 295 ? -14.306 0.972 12.343 1.00 96.56 295 THR A C 1
ATOM 2354 O O . THR A 1 295 ? -14.369 1.446 13.467 1.00 96.56 295 THR A O 1
ATOM 2357 N N . SER A 1 296 ? -13.151 0.566 11.819 1.00 96.81 296 SER A N 1
ATOM 2358 C CA . SER A 1 296 ? -11.924 0.521 12.614 1.00 96.81 296 SER A CA 1
ATOM 2359 C C . SER A 1 296 ? -11.462 1.891 13.113 1.00 96.81 296 SER A C 1
ATOM 2361 O O . SER A 1 296 ? -10.963 2.022 14.230 1.00 96.81 296 SER A O 1
ATOM 2363 N N . ALA A 1 297 ? -11.653 2.939 12.303 1.00 95.56 297 ALA A N 1
ATOM 2364 C CA . ALA A 1 297 ? -11.400 4.307 12.732 1.00 95.56 297 ALA A CA 1
ATOM 2365 C C . ALA A 1 297 ? -12.321 4.701 13.891 1.00 95.56 297 ALA A C 1
ATOM 2367 O O . ALA A 1 297 ? -11.856 5.288 14.859 1.00 95.56 297 ALA A O 1
ATOM 2368 N N . ARG A 1 298 ? -13.612 4.375 13.824 1.00 94.88 298 ARG A N 1
ATOM 2369 C CA . ARG A 1 298 ? -14.563 4.674 14.901 1.00 94.88 298 ARG A CA 1
ATOM 2370 C C . ARG A 1 298 ? -14.244 3.903 16.179 1.00 94.88 298 ARG A C 1
ATOM 2372 O O . ARG A 1 298 ? -14.305 4.490 17.252 1.00 94.88 298 ARG A O 1
ATOM 2379 N N . ASP A 1 299 ? -13.913 2.625 16.038 1.00 95.62 299 ASP A N 1
ATOM 2380 C CA . ASP A 1 299 ? -13.745 1.708 17.161 1.00 95.62 299 ASP A CA 1
ATOM 2381 C C . ASP A 1 299 ? -12.452 1.994 17.940 1.00 95.62 299 ASP A C 1
ATOM 2383 O O . ASP A 1 299 ? -12.484 1.995 19.166 1.00 95.62 299 ASP A O 1
ATOM 2387 N N . TYR A 1 300 ? -11.334 2.278 17.250 1.00 96.06 300 TYR A N 1
ATOM 2388 C CA . TYR A 1 300 ? -10.016 2.361 17.900 1.00 96.06 300 TYR A CA 1
ATOM 2389 C C . TYR A 1 300 ? -9.236 3.653 17.643 1.00 96.06 300 TYR A C 1
ATOM 2391 O O . TYR A 1 300 ? -8.594 4.153 18.566 1.00 96.06 300 TYR A O 1
ATOM 2399 N N . PHE A 1 301 ? -9.282 4.236 16.443 1.00 94.06 301 PHE A N 1
ATOM 2400 C CA . PHE A 1 301 ? -8.240 5.199 16.046 1.00 94.06 301 PHE A CA 1
ATOM 2401 C C . PHE A 1 301 ? -8.645 6.674 15.992 1.00 94.06 301 PHE A C 1
ATOM 2403 O O . PHE A 1 301 ? -7.807 7.557 16.183 1.00 94.06 301 PHE A O 1
ATOM 2410 N N . GLY A 1 302 ? -9.897 6.957 15.652 1.00 92.19 302 GLY A N 1
ATOM 2411 C CA . GLY A 1 302 ? -10.429 8.290 15.389 1.00 92.19 302 GLY A CA 1
ATOM 2412 C C . GLY A 1 302 ? -10.647 9.103 16.661 1.00 92.19 302 GLY A C 1
ATOM 2413 O O . GLY A 1 302 ? -10.584 8.582 17.768 1.00 92.19 302 GLY A O 1
ATOM 2414 N N . SER A 1 303 ? -10.932 10.398 16.513 1.00 90.25 303 SER A N 1
ATOM 2415 C CA . SER A 1 303 ? -11.132 11.315 17.651 1.00 90.25 303 SER A CA 1
ATOM 2416 C C . SER A 1 303 ? -12.262 10.899 18.596 1.00 90.25 303 SER A C 1
ATOM 2418 O O . SER A 1 303 ? -12.214 11.202 19.783 1.00 90.25 303 SER A O 1
ATOM 2420 N N . GLU A 1 304 ? -13.274 10.209 18.070 1.00 89.81 304 GLU A N 1
ATOM 2421 C CA . GLU A 1 304 ? -14.431 9.749 18.840 1.00 89.81 304 GLU A CA 1
ATOM 2422 C C . GLU A 1 304 ? -14.201 8.394 19.528 1.00 89.81 304 GLU A C 1
ATOM 2424 O O . GLU A 1 304 ? -15.015 8.018 20.369 1.00 89.81 304 GLU A O 1
ATOM 2429 N N . SER A 1 305 ? -13.113 7.682 19.203 1.00 94.88 305 SER A N 1
ATOM 2430 C CA . SER A 1 305 ? -12.776 6.388 19.808 1.00 94.88 305 SER A CA 1
ATOM 2431 C C . SER A 1 305 ? -12.482 6.542 21.299 1.00 94.88 305 SER A C 1
ATOM 2433 O O . SER A 1 305 ? -11.675 7.387 21.695 1.00 94.88 305 SER A O 1
ATOM 2435 N N . GLU A 1 306 ? -13.086 5.681 22.118 1.00 94.88 306 GLU A N 1
ATOM 2436 C CA . GLU A 1 306 ? -12.781 5.604 23.549 1.00 94.88 306 GLU A CA 1
ATOM 2437 C C . GLU A 1 306 ? -11.327 5.183 23.785 1.00 94.88 306 GLU A C 1
ATOM 2439 O O . GLU A 1 306 ? -10.641 5.822 24.576 1.00 94.88 306 GLU A O 1
ATOM 2444 N N . THR A 1 307 ? -10.797 4.223 23.012 1.00 94.19 307 THR A N 1
ATOM 2445 C CA . THR A 1 307 ? -9.374 3.846 23.085 1.00 94.19 307 THR A CA 1
ATOM 2446 C C . THR A 1 307 ? -8.472 5.059 22.882 1.00 94.19 307 THR A C 1
ATOM 2448 O O . THR A 1 307 ? -7.551 5.280 23.660 1.00 94.19 307 THR A O 1
ATOM 2451 N N . ARG A 1 308 ? -8.749 5.906 21.883 1.00 94.69 308 ARG A N 1
ATOM 2452 C CA . ARG A 1 308 ? -7.939 7.112 21.662 1.00 94.69 308 ARG A CA 1
ATOM 2453 C C . ARG A 1 308 ? -8.056 8.099 22.821 1.00 94.69 308 ARG A C 1
ATOM 2455 O O . ARG A 1 308 ? -7.047 8.677 23.216 1.00 94.69 308 ARG A O 1
ATOM 2462 N N . LYS A 1 309 ? -9.269 8.332 23.327 1.00 95.75 309 LYS A N 1
ATOM 2463 C CA . LYS A 1 309 ? -9.511 9.269 24.435 1.00 95.75 309 LYS A CA 1
ATOM 2464 C C . LYS A 1 309 ? -8.771 8.850 25.705 1.00 95.75 309 LYS A C 1
ATOM 2466 O O . LYS A 1 309 ? -8.300 9.727 26.422 1.00 95.75 309 LYS A O 1
ATOM 2471 N N . THR A 1 310 ? -8.648 7.546 25.948 1.00 95.69 310 THR A N 1
ATOM 2472 C CA . THR A 1 310 ? -7.929 6.992 27.101 1.00 95.69 310 THR A CA 1
ATOM 2473 C C . THR A 1 310 ? -6.412 7.000 26.911 1.00 95.69 310 THR A C 1
ATOM 2475 O O . THR A 1 310 ? -5.703 7.446 27.801 1.00 95.69 310 THR A O 1
ATOM 2478 N N . GLU A 1 311 ? -5.901 6.556 25.761 1.00 95.31 311 GLU A N 1
ATOM 2479 C CA . GLU A 1 311 ? -4.456 6.334 25.557 1.00 95.31 311 GLU A CA 1
ATOM 2480 C C . GLU A 1 311 ? -3.673 7.626 25.271 1.00 95.31 311 GLU A C 1
ATOM 2482 O O . GLU A 1 311 ? -2.528 7.805 25.691 1.00 95.31 311 GLU A O 1
ATOM 2487 N N . LEU A 1 312 ? -4.273 8.555 24.519 1.00 95.06 312 LEU A N 1
ATOM 2488 C CA . LEU A 1 312 ? -3.559 9.719 23.994 1.00 95.06 312 LEU A CA 1
ATOM 2489 C C . LEU A 1 312 ? -3.041 10.692 25.075 1.00 95.06 312 LEU A C 1
ATOM 2491 O O . LEU A 1 312 ? -1.931 11.202 24.896 1.00 95.06 312 LEU A O 1
ATOM 2495 N N . PRO A 1 313 ? -3.784 10.989 26.165 1.00 96.50 313 PRO A N 1
ATOM 2496 C CA . PRO A 1 313 ? -3.282 11.832 27.253 1.00 96.50 313 PRO A CA 1
ATOM 2497 C C . PRO A 1 313 ? -1.987 11.296 27.873 1.00 96.50 313 PRO A C 1
ATOM 2499 O O . PRO A 1 313 ? -1.014 12.045 27.977 1.00 96.50 313 PRO A O 1
ATOM 2502 N N . ASP A 1 314 ? -1.937 10.000 28.179 1.00 95.44 314 ASP A N 1
ATOM 2503 C CA . ASP A 1 314 ? -0.785 9.359 28.822 1.00 95.44 314 ASP A CA 1
ATOM 2504 C C . ASP A 1 314 ? 0.437 9.328 27.893 1.00 95.44 314 ASP A C 1
ATOM 2506 O O . ASP A 1 314 ? 1.574 9.570 28.312 1.00 95.44 314 ASP A O 1
ATOM 2510 N N . ILE A 1 315 ? 0.222 9.075 26.595 1.00 96.00 315 ILE A N 1
ATOM 2511 C CA . ILE A 1 315 ? 1.283 9.142 25.578 1.00 96.00 315 ILE A CA 1
ATOM 2512 C C . ILE A 1 315 ? 1.866 10.557 25.500 1.00 96.00 315 ILE A C 1
ATOM 2514 O O . ILE A 1 315 ? 3.088 10.723 25.501 1.00 96.00 315 ILE A O 1
ATOM 2518 N N . ARG A 1 316 ? 1.006 11.580 25.472 1.00 96.44 316 ARG A N 1
ATOM 2519 C CA . ARG A 1 316 ? 1.429 12.985 25.413 1.00 96.44 316 ARG A CA 1
ATOM 2520 C C . ARG A 1 316 ? 2.204 13.400 26.652 1.00 96.44 316 ARG A C 1
ATOM 2522 O O . ARG A 1 316 ? 3.256 14.018 26.515 1.00 96.44 316 ARG A O 1
ATOM 2529 N N . GLU A 1 317 ? 1.723 13.045 27.840 1.00 95.50 317 GLU A N 1
ATOM 2530 C CA . GLU A 1 317 ? 2.404 13.365 29.096 1.00 95.50 317 GLU A CA 1
ATOM 2531 C C . GLU A 1 317 ? 3.794 12.719 29.156 1.00 95.50 317 GLU A C 1
ATOM 2533 O O . GLU A 1 317 ? 4.776 13.376 29.503 1.00 95.50 317 GLU A O 1
ATOM 2538 N N . ARG A 1 318 ? 3.902 11.447 28.758 1.00 94.00 318 ARG A N 1
ATOM 2539 C CA . ARG A 1 318 ? 5.185 10.740 28.665 1.00 94.00 318 ARG A CA 1
ATOM 2540 C C . ARG A 1 318 ? 6.145 11.410 27.681 1.00 94.00 318 ARG A C 1
ATOM 2542 O O . ARG A 1 318 ? 7.311 11.578 28.014 1.00 94.00 318 ARG A O 1
ATOM 2549 N N . ASN A 1 319 ? 5.664 11.814 26.506 1.00 93.56 319 ASN A N 1
ATOM 2550 C CA . ASN A 1 319 ? 6.489 12.466 25.485 1.00 93.56 319 ASN A CA 1
ATOM 2551 C C . ASN A 1 319 ? 6.912 13.894 25.859 1.00 93.56 319 ASN A C 1
ATOM 2553 O O . ASN A 1 319 ? 7.937 14.352 25.379 1.00 93.56 319 ASN A O 1
ATOM 2557 N N . GLN A 1 320 ? 6.149 14.607 26.692 1.00 90.25 320 GLN A N 1
ATOM 2558 C CA . GLN A 1 320 ? 6.538 15.936 27.189 1.00 90.25 320 GLN A CA 1
ATOM 2559 C C . GLN A 1 320 ? 7.639 15.879 28.256 1.00 90.25 320 GLN A C 1
ATOM 2561 O O . GLN A 1 320 ? 8.324 16.874 28.480 1.00 90.25 320 GLN A O 1
ATOM 2566 N N . LYS A 1 321 ? 7.765 14.743 28.952 1.00 83.31 321 LYS A N 1
ATOM 2567 C CA . LYS A 1 321 ? 8.754 14.523 30.018 1.00 83.31 321 LYS A CA 1
ATOM 2568 C C . LYS A 1 321 ? 10.073 13.922 29.519 1.00 83.31 321 LYS A C 1
ATOM 2570 O O . LYS A 1 321 ? 11.025 13.894 30.297 1.00 83.31 321 LYS A O 1
ATOM 2575 N N . ALA A 1 322 ? 10.089 13.390 28.298 1.00 74.00 322 ALA A N 1
ATOM 2576 C CA . ALA A 1 322 ? 11.255 12.795 27.643 1.00 74.00 322 ALA A CA 1
ATOM 2577 C C . ALA A 1 322 ? 12.072 13.867 26.913 1.00 74.00 322 ALA A C 1
ATOM 2579 O O . ALA A 1 322 ? 13.317 13.751 26.943 1.00 74.00 322 ALA A O 1
#

pLDDT: mean 89.58, std 8.83, range [47.56, 98.69]

Sequence (322 aa):
DSSAAKPSEEIVGTMVKARFDESHFSQWRVWSGEADSGTAMFVSDINYDLRAQLPSIAPDGSTKSIRENFFATLSAFTDPFVSAAANETNAFDPQFDYEVVTWTDGVPNPIIGRDLDRLTRNITDDMEHVISGNIDADGVFRGQIKAFGEWRETGADYVIRPPADYAPPRGTKTFVGPFSIHISTYERTRENSTHTDDRHARLNALAERYSGFLIYRNGLRILPYGRVDSDFFEIEQRRSVGLGREFWNARRMFGRVALSREQNPNLRDKAGREGFIDNRAAKALRTIVVNILRTSARDYFGSESETRKTELPDIRERNQKA

Mean predicted aligned error: 6.63 Å

Radius of gyration: 23.09 Å; Cα contacts (8 Å, |Δi|>4): 520; chains: 1; bounding box: 58×42×73 Å